Protein 5LS4 (pdb70)

InterPro domains:
  IPR000229 Nucleocapsid protein, arenaviridae [MF_04085] (2-570)
  IPR000229 Nucleocapsid protein, arenaviridae [PIRSF004029] (1-569)
  IPR035083 Nucleocapsid, N-terminal, Arenaviridae [PF00843] (4-338)
  IPR035084 Nucleocapsid, C-terminal, Arenaviridae [PF17290] (364-543)
  IPR038115 Nucleocapsid, C-terminal superfamily [G3DSA:3.30.420.410] (361-563)

Structure (mmCIF, N/CA/C/O backbone):
data_5LS4
#
_entry.id   5LS4
#
_cell.length_a   131.962
_cell.length_b   37.913
_cell.length_c   48.986
_cell.angle_alpha   90.00
_cell.angle_beta   104.07
_cell.angle_gamma   90.00
#
_symmetry.space_group_name_H-M   'C 1 2 1'
#
loop_
_entity.id
_entity.type
_entity.pdbx_description
1 polymer Nucleoprotein
2 non-polymer 'CALCIUM ION'
3 non-polymer 'ZINC ION'
4 non-polymer DI(HYDROXYETHYL)ETHER
5 water water
#
loop_
_atom_site.group_PDB
_atom_site.id
_atom_site.type_symbol
_atom_site.label_atom_id
_atom_site.label_alt_id
_atom_site.label_comp_id
_atom_site.label_asym_id
_atom_site.label_entity_id
_atom_site.label_seq_id
_atom_site.pdbx_PDB_ins_code
_atom_site.Cartn_x
_atom_site.Cartn_y
_atom_site.Cartn_z
_atom_site.occupancy
_atom_site.B_iso_or_equiv
_atom_site.auth_seq_id
_atom_site.auth_comp_id
_atom_site.auth_asym_id
_atom_site.auth_atom_id
_atom_site.pdbx_PDB_model_num
ATOM 1 N N . GLY A 1 1 ? -1.450 15.871 18.494 1.00 30.43 365 GLY A N 1
ATOM 2 C CA . GLY A 1 1 ? -2.284 16.339 17.398 1.00 20.74 365 GLY A CA 1
ATOM 3 C C . GLY A 1 1 ? -2.214 15.402 16.215 1.00 28.62 365 GLY A C 1
ATOM 4 O O . GLY A 1 1 ? -2.027 14.194 16.391 1.00 29.40 365 GLY A O 1
ATOM 7 N N . LEU A 1 2 ? -2.382 15.945 15.010 1.00 31.57 366 LEU A N 1
ATOM 8 C CA . LEU A 1 2 ? -2.324 15.139 13.791 1.00 24.63 366 LEU A CA 1
ATOM 9 C C . LEU A 1 2 ? -0.887 15.035 13.292 1.00 28.47 366 LEU A C 1
ATOM 10 O O . LEU A 1 2 ? -0.144 16.025 13.350 1.00 25.71 366 LEU A O 1
ATOM 26 N N . THR A 1 3 ? -0.498 13.844 12.818 1.00 18.70 367 THR A N 1
ATOM 27 C CA . THR A 1 3 ? 0.781 13.677 12.116 1.00 29.38 367 THR A CA 1
ATOM 28 C C . THR A 1 3 ? 0.763 14.288 10.706 1.00 37.35 367 THR A C 1
ATOM 29 O O . THR A 1 3 ? -0.177 15.000 10.340 1.00 33.62 367 THR A O 1
ATOM 40 N N . TYR A 1 4 ? 1.787 13.981 9.903 1.00 37.92 368 TYR A N 1
ATOM 41 C CA . TYR A 1 4 ? 1.926 14.607 8.589 1.00 29.12 368 TYR A CA 1
ATOM 42 C C . TYR A 1 4 ? 1.086 13.933 7.508 1.00 27.45 368 TYR A C 1
ATOM 43 O O . TYR A 1 4 ? 0.296 14.595 6.833 1.00 26.69 368 TYR A O 1
ATOM 61 N N . SER A 1 5 ? 1.270 12.630 7.326 1.00 24.44 369 SER A N 1
ATOM 62 C CA . SER A 1 5 ? 0.542 11.881 6.320 1.00 25.00 369 SER A CA 1
ATOM 63 C C . SER A 1 5 ? -0.956 12.027 6.579 1.00 29.00 369 SER A C 1
ATOM 64 O O . SER A 1 5 ? -1.742 12.204 5.639 1.00 25.33 369 SER A O 1
ATOM 72 N N . GLN A 1 6 ? -1.310 11.955 7.867 1.00 27.03 370 GLN A N 1
ATOM 73 C CA . GLN A 1 6 ? -2.674 12.166 8.375 1.00 33.41 370 GLN A CA 1
ATOM 74 C C . GLN A 1 6 ? -3.297 13.439 7.867 1.00 26.77 370 GLN A C 1
ATOM 75 O O . GLN A 1 6 ? -4.413 13.430 7.308 1.00 23.03 370 GLN A O 1
ATOM 89 N N . THR A 1 7 ? -2.600 14.541 8.133 1.00 24.65 371 THR A N 1
ATOM 90 C CA . THR A 1 7 ? -3.067 15.867 7.792 1.00 23.32 371 THR A CA 1
ATOM 91 C C . THR A 1 7 ? -3.262 15.982 6.295 1.00 25.70 371 THR A C 1
ATOM 92 O O . THR A 1 7 ? -4.210 16.601 5.839 1.00 22.68 371 THR A O 1
ATOM 103 N N . MET A 1 8 ? -2.356 15.396 5.522 1.00 20.97 372 MET A N 1
ATOM 104 C CA . MET A 1 8 ? -2.458 15.531 4.074 1.00 23.58 372 MET A CA 1
ATOM 105 C C . MET A 1 8 ? -3.660 14.724 3.578 1.00 20.95 372 MET A C 1
ATOM 106 O O . MET A 1 8 ? -4.394 15.175 2.709 1.00 18.32 372 MET A O 1
ATOM 120 N N . GLU A 1 9 ? -3.882 13.550 4.155 1.00 20.89 373 GLU A N 1
ATOM 121 C CA . GLU A 1 9 ? -5.048 12.754 3.830 1.00 18.91 373 GLU A CA 1
ATOM 122 C C . GLU A 1 9 ? -6.331 13.498 4.192 1.00 18.59 373 GLU A C 1
ATOM 123 O O . GLU A 1 9 ? -7.279 13.514 3.407 1.00 20.30 373 GLU A O 1
ATOM 135 N N . LEU A 1 10 ? -6.361 14.122 5.365 1.00 17.20 374 LEU A N 1
ATOM 136 C CA . LEU A 1 10 ? -7.539 14.873 5.785 1.00 16.90 374 LEU A CA 1
ATOM 137 C C . LEU A 1 10 ? -7.851 15.944 4.752 1.00 21.01 374 LEU A C 1
ATOM 138 O O . LEU A 1 10 ? -8.986 16.060 4.295 1.00 18.96 374 LEU A O 1
ATOM 154 N N . LYS A 1 11 ? -6.838 16.708 4.358 1.00 17.17 375 LYS A N 1
ATOM 155 C CA . LYS A 1 11 ? -7.034 17.761 3.372 1.00 20.94 375 LYS A CA 1
ATOM 156 C C . LYS A 1 11 ? -7.519 17.186 2.042 1.00 20.40 375 LYS A C 1
ATOM 157 O O . LYS A 1 11 ? -8.439 17.726 1.432 1.00 21.74 375 LYS A O 1
ATOM 176 N N . ASP A 1 12 ? -6.946 16.069 1.611 1.00 18.97 376 ASP A N 1
ATOM 177 C CA . ASP A 1 12 ? -7.359 15.447 0.348 1.00 20.20 376 ASP A CA 1
ATOM 178 C C . ASP A 1 12 ? -8.804 14.966 0.426 1.00 24.02 376 ASP A C 1
ATOM 179 O O . ASP A 1 12 ? -9.589 15.136 -0.517 1.00 23.48 376 ASP A O 1
ATOM 188 N N . SER A 1 13 ? -9.161 14.358 1.556 1.00 22.73 377 SER A N 1
ATOM 189 C CA . SER A 1 13 ? -10.489 13.783 1.720 1.00 23.18 377 SER A CA 1
ATOM 190 C C . SER A 1 13 ? -11.550 14.872 1.629 1.00 23.11 377 SER A C 1
ATOM 191 O O . SER A 1 13 ? -12.593 14.687 0.999 1.00 24.70 377 SER A O 1
ATOM 199 N N . MET A 1 14 ? -11.255 16.035 2.193 1.00 18.78 378 MET A N 1
ATOM 200 C CA . MET A 1 14 ? -12.175 17.159 2.183 1.00 25.89 378 MET A CA 1
ATOM 201 C C . MET A 1 14 ? -12.366 17.806 0.808 1.00 25.20 378 MET A C 1
ATOM 202 O O . MET A 1 14 ? -13.428 18.385 0.530 1.00 23.06 378 MET A O 1
ATOM 216 N N . LEU A 1 15 ? -11.342 17.742 -0.036 1.00 22.59 379 LEU A N 1
ATOM 217 C CA . LEU A 1 15 ? -11.479 18.231 -1.417 1.00 26.54 379 LEU A CA 1
ATOM 218 C C . LEU A 1 15 ? -12.531 17.450 -2.188 1.00 26.79 379 LEU A C 1
ATOM 219 O O . LEU A 1 15 ? -12.956 17.860 -3.274 1.00 28.06 379 LEU A O 1
ATOM 235 N N . GLN A 1 16 ? -12.946 16.315 -1.644 1.00 20.43 380 GLN A N 1
ATOM 236 C CA . GLN A 1 16 ? -14.017 15.544 -2.231 1.00 22.97 380 GLN A CA 1
ATOM 237 C C . GLN A 1 16 ? -15.340 16.299 -2.115 1.00 23.68 380 GLN A C 1
ATOM 238 O O . GLN A 1 16 ? -16.275 16.021 -2.860 1.00 26.17 380 GLN A O 1
ATOM 252 N N . LEU A 1 17 ? -15.421 17.249 -1.185 1.00 20.91 381 LEU A N 1
ATOM 253 C CA . LEU A 1 17 ? -16.629 18.084 -1.081 1.00 18.60 381 LEU A CA 1
ATOM 254 C C . LEU A 1 17 ? -16.690 19.088 -2.224 1.00 16.18 381 LEU A C 1
ATOM 255 O O . LEU A 1 17 ? -15.674 19.626 -2.647 1.00 18.16 381 LEU A O 1
ATOM 271 N N . ASP A 1 18 ? -17.896 19.315 -2.729 1.00 14.08 382 ASP A N 1
ATOM 272 C CA . ASP A 1 18 ? -18.126 20.332 -3.748 1.00 16.11 382 ASP A CA 1
ATOM 273 C C . ASP A 1 18 ? -18.322 21.670 -3.040 1.00 15.60 382 ASP A C 1
ATOM 274 O O . ASP A 1 18 ? -19.261 21.822 -2.254 1.00 13.45 382 ASP A O 1
ATOM 283 N N . PRO A 1 19 ? -17.427 22.644 -3.284 1.00 16.29 383 PRO A N 1
ATOM 284 C CA . PRO A 1 19 ? -17.499 23.900 -2.528 1.00 16.25 383 PRO A CA 1
ATOM 285 C C . PRO A 1 19 ? -18.771 24.719 -2.785 1.00 15.06 383 PRO A C 1
ATOM 286 O O . PRO A 1 19 ? -19.087 25.601 -1.981 1.00 18.41 383 PRO A O 1
ATOM 297 N N . ASN A 1 20 ? -19.481 24.420 -3.863 1.00 15.47 384 ASN A N 1
ATOM 298 C CA . ASN A 1 20 ? -20.689 25.153 -4.206 1.00 17.83 384 ASN A CA 1
ATOM 299 C C . ASN A 1 20 ? -21.973 24.362 -3.985 1.00 20.02 384 ASN A C 1
ATOM 300 O O . ASN A 1 20 ? -23.052 24.825 -4.316 1.00 19.34 384 ASN A O 1
ATOM 311 N N . ALA A 1 21 ? -21.860 23.167 -3.419 1.00 14.53 385 ALA A N 1
ATOM 312 C CA . ALA A 1 21 ? -23.029 22.339 -3.163 1.00 14.89 385 ALA A CA 1
ATOM 313 C C . ALA A 1 21 ? -23.690 22.675 -1.826 1.00 10.85 385 ALA A C 1
ATOM 314 O O . ALA A 1 21 ? -23.028 23.155 -0.887 1.00 11.34 385 ALA A O 1
ATOM 321 N N . LYS A 1 22 ? -24.998 22.412 -1.743 1.00 9.62 386 LYS A N 1
ATOM 322 C CA . LYS A 1 22 ? -25.719 22.535 -0.487 1.00 9.00 386 LYS A CA 1
ATOM 323 C C . LYS A 1 22 ? -24.998 21.684 0.558 1.00 7.46 386 LYS A C 1
ATOM 324 O O . LYS A 1 22 ? -24.656 20.525 0.301 1.00 9.57 386 LYS A O 1
ATOM 343 N N . THR A 1 23 ? -24.788 22.269 1.732 1.00 8.32 387 THR A N 1
ATOM 344 C CA . THR A 1 23 ? -24.022 21.637 2.792 1.00 8.08 387 THR A CA 1
ATOM 345 C C . THR A 1 23 ? -24.639 21.972 4.146 1.00 9.28 387 THR A C 1
ATOM 346 O O . THR A 1 23 ? -24.650 23.119 4.563 1.00 10.63 387 THR A O 1
ATOM 357 N N . TRP A 1 24 ? -25.113 20.955 4.850 1.00 7.71 388 TRP A N 1
ATOM 358 C CA . TRP A 1 24 ? -25.577 21.086 6.232 1.00 8.03 388 TRP A CA 1
ATOM 359 C C . TRP A 1 24 ? -24.396 20.995 7.203 1.00 7.34 388 TRP A C 1
ATOM 360 O O . TRP A 1 24 ? -23.436 20.264 6.955 1.00 7.34 388 TRP A O 1
ATOM 381 N N . ILE A 1 25 ? -24.497 21.712 8.314 1.00 8.47 389 ILE A N 1
ATOM 382 C CA . ILE A 1 25 ? -23.598 21.521 9.445 1.00 7.48 389 ILE A CA 1
ATOM 383 C C . ILE A 1 25 ? -24.419 21.430 10.722 1.00 8.49 389 ILE A C 1
ATOM 384 O O . ILE A 1 25 ? -25.430 22.133 10.876 1.00 9.13 389 ILE A O 1
ATOM 400 N N . ASP A 1 26 ? -23.993 20.535 11.624 1.00 8.16 390 ASP A N 1
ATOM 401 C CA . ASP A 1 26 ? -24.628 20.387 12.936 1.00 8.24 390 ASP A CA 1
ATOM 402 C C . ASP A 1 26 ? -23.535 19.963 13.924 1.00 9.39 390 ASP A C 1
ATOM 403 O O . ASP A 1 26 ? -22.588 19.253 13.546 1.00 9.13 390 ASP A O 1
ATOM 412 N N . ILE A 1 27 ? -23.642 20.423 15.172 1.00 8.15 391 ILE A N 1
ATOM 413 C CA . ILE A 1 27 ? -22.726 20.015 16.239 1.00 9.57 391 ILE A CA 1
ATOM 414 C C . ILE A 1 27 ? -23.481 19.569 17.484 1.00 9.51 391 ILE A C 1
ATOM 415 O O . ILE A 1 27 ? -24.601 20.017 17.755 1.00 9.31 391 ILE A O 1
ATOM 431 N N . GLU A 1 28 ? -22.838 18.693 18.253 1.00 7.80 392 GLU A N 1
ATOM 432 C CA . GLU A 1 28 ? -23.269 18.429 19.615 1.00 8.30 392 GLU A CA 1
ATOM 433 C C . GLU A 1 28 ? -22.168 18.875 20.561 1.00 10.52 392 GLU A C 1
ATOM 434 O O . GLU A 1 28 ? -20.973 18.826 20.223 1.00 9.50 392 GLU A O 1
ATOM 446 N N . GLY A 1 29 ? -22.608 19.353 21.714 1.00 11.92 393 GLY A N 1
ATOM 447 C CA . GLY A 1 29 ? -21.740 20.033 22.671 1.00 10.07 393 GLY A CA 1
ATOM 448 C C . GLY A 1 29 ? -21.804 21.541 22.494 1.00 12.09 393 GLY A C 1
ATOM 449 O O . GLY A 1 29 ? -22.204 22.037 21.451 1.00 12.84 393 GLY A O 1
ATOM 453 N N . ARG A 1 30 ? -21.402 22.280 23.522 1.00 10.54 394 ARG A N 1
ATOM 454 C CA . ARG A 1 30 ? -21.306 23.730 23.416 1.00 11.30 394 ARG A CA 1
ATOM 455 C C . ARG A 1 30 ? -20.211 24.130 22.429 1.00 10.83 394 ARG A C 1
ATOM 456 O O . ARG A 1 30 ? -19.274 23.385 22.205 1.00 10.94 394 ARG A O 1
ATOM 477 N N . PRO A 1 31 ? -20.325 25.322 21.827 1.00 11.44 395 PRO A N 1
ATOM 478 C CA . PRO A 1 31 ? -19.364 25.678 20.777 1.00 10.42 395 PRO A CA 1
ATOM 479 C C . PRO A 1 31 ? -17.935 25.846 21.273 1.00 11.39 395 PRO A C 1
ATOM 480 O O . PRO A 1 31 ? -17.018 25.639 20.470 1.00 11.55 395 PRO A O 1
ATOM 491 N N . GLU A 1 32 ? -17.768 26.161 22.553 1.00 11.48 396 GLU A N 1
ATOM 492 C CA . GLU A 1 32 ? -16.443 26.228 23.157 1.00 11.75 396 GLU A CA 1
ATOM 493 C C . GLU A 1 32 ? -15.880 24.858 23.558 1.00 12.11 396 GLU A C 1
ATOM 494 O O . GLU A 1 32 ? -14.707 24.764 23.943 1.00 12.27 396 GLU A O 1
ATOM 506 N N . ASP A 1 33 ? -16.708 23.810 23.472 1.00 10.15 397 ASP A N 1
ATOM 507 C CA . ASP A 1 33 ? -16.309 22.461 23.911 1.00 10.63 397 ASP A CA 1
ATOM 508 C C . ASP A 1 33 ? -17.123 21.403 23.123 1.00 10.66 397 ASP A C 1
ATOM 509 O O . ASP A 1 33 ? -17.857 20.600 23.702 1.00 10.55 397 ASP A O 1
ATOM 518 N N . PRO A 1 34 ? -17.009 21.422 21.789 1.00 9.87 398 PRO A N 1
ATOM 519 C CA . PRO A 1 34 ? -17.853 20.489 21.032 1.00 9.13 398 PRO A CA 1
ATOM 520 C C . PRO A 1 34 ? -17.400 19.054 21.142 1.00 9.17 398 PRO A C 1
ATOM 521 O O . PRO A 1 34 ? -16.221 18.810 21.361 1.00 9.50 398 PRO A O 1
ATOM 532 N N . VAL A 1 35 ? -18.330 18.103 20.962 1.00 8.72 399 VAL A N 1
ATOM 533 C CA . VAL A 1 35 ? -17.962 16.693 21.043 1.00 8.90 399 VAL A CA 1
ATOM 534 C C . VAL A 1 35 ? -18.295 15.893 19.767 1.00 6.63 399 VAL A C 1
ATOM 535 O O . VAL A 1 35 ? -17.807 14.773 19.611 1.00 8.03 399 VAL A O 1
ATOM 548 N N . GLU A 1 36 ? -19.105 16.460 18.861 1.00 7.84 400 GLU A N 1
ATOM 549 C CA . GLU A 1 36 ?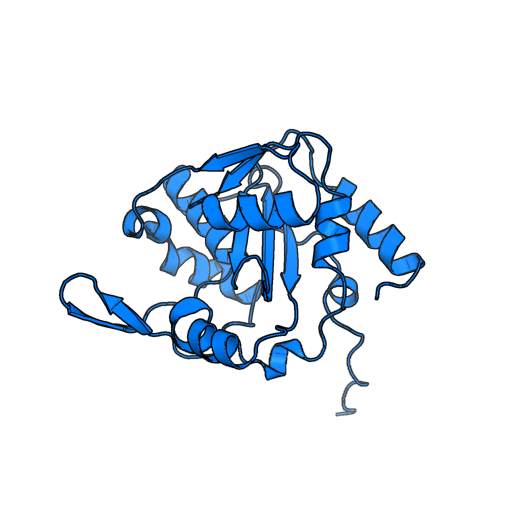 -19.482 15.760 17.633 1.00 8.57 400 GLU A CA 1
ATOM 550 C C . GLU A 1 36 ? -19.815 16.783 16.570 1.00 6.56 400 GLU A C 1
ATOM 551 O O . GLU A 1 36 ? -20.546 17.735 16.852 1.00 9.01 400 GLU A O 1
ATOM 563 N N . ILE A 1 37 ? -19.251 16.613 15.382 1.00 6.83 401 ILE A N 1
ATOM 564 C CA . ILE A 1 37 ? -19.471 17.550 14.263 1.00 9.46 401 ILE A CA 1
ATOM 565 C C . ILE A 1 37 ? -19.788 16.771 13.002 1.00 6.99 401 ILE A C 1
ATOM 566 O O . ILE A 1 37 ? -19.144 15.750 12.730 1.00 6.99 401 ILE A O 1
ATOM 582 N N . ALA A 1 38 ? -20.790 17.244 12.245 1.00 6.79 402 ALA A N 1
ATOM 583 C CA . ALA A 1 38 ? -21.118 16.684 10.938 1.00 8.32 402 ALA A CA 1
ATOM 584 C C . ALA A 1 38 ? -21.313 17.789 9.917 1.00 6.65 402 ALA A C 1
ATOM 585 O O . ALA A 1 38 ? -21.911 18.812 10.219 1.00 8.63 402 ALA A O 1
ATOM 592 N N . ILE A 1 39 ? -20.759 17.569 8.726 1.00 7.44 403 ILE A N 1
ATOM 593 C CA . ILE A 1 39 ? -20.844 18.484 7.588 1.00 8.36 403 ILE A CA 1
ATOM 594 C C . ILE A 1 39 ? -21.254 17.593 6.406 1.00 7.65 403 ILE A C 1
ATOM 595 O O . ILE A 1 39 ? -20.490 16.711 6.019 1.00 9.04 403 ILE A O 1
ATOM 611 N N . TYR A 1 40 ? -22.439 17.821 5.831 1.00 6.90 404 TYR A N 1
ATOM 612 C CA . TYR A 1 40 ? -23.118 16.827 4.969 1.00 7.78 404 TYR A CA 1
ATOM 613 C C . TYR A 1 40 ? -23.656 17.481 3.695 1.00 9.15 404 TYR A C 1
ATOM 614 O O . TYR A 1 40 ? -24.382 18.472 3.779 1.00 8.52 404 TYR A O 1
ATOM 632 N N . GLN A 1 41 ? -23.313 16.922 2.532 1.00 8.74 405 GLN A N 1
ATOM 633 C CA . GLN A 1 41 ? -23.789 17.432 1.232 1.00 8.20 405 GLN A CA 1
ATOM 634 C C . GLN A 1 41 ? -24.834 16.496 0.646 1.00 9.30 405 GLN A C 1
ATOM 635 O O . GLN A 1 41 ? -24.494 15.398 0.174 1.00 10.35 405 GLN A O 1
ATOM 649 N N . PRO A 1 42 ? -26.116 16.872 0.741 1.00 8.49 406 PRO A N 1
ATOM 650 C CA . PRO A 1 42 ? -27.135 15.867 0.393 1.00 9.40 406 PRO A CA 1
ATOM 651 C C . PRO A 1 42 ? -27.172 15.456 -1.076 1.00 12.41 406 PRO A C 1
ATOM 652 O O . PRO A 1 42 ? -27.518 14.304 -1.344 1.00 10.97 406 PRO A O 1
ATOM 663 N N . ASN A 1 43 ? -26.804 16.337 -1.991 1.00 12.02 407 ASN A N 1
ATOM 664 C CA . ASN A 1 43 ? -26.961 16.020 -3.416 1.00 14.23 407 ASN A CA 1
ATOM 665 C C . ASN A 1 43 ? -26.016 14.891 -3.846 1.00 13.36 407 ASN A C 1
ATOM 666 O O . ASN A 1 43 ? -26.423 14.008 -4.603 1.00 20.27 407 ASN A O 1
ATOM 677 N N . ASN A 1 44 ? -24.782 14.905 -3.334 1.00 12.32 408 ASN A N 1
ATOM 678 C CA . ASN A 1 44 ? -23.773 13.896 -3.655 1.00 17.70 408 ASN A CA 1
ATOM 679 C C . ASN A 1 44 ? -23.602 12.858 -2.529 1.00 14.44 408 ASN A C 1
ATOM 680 O O . ASN A 1 44 ? -22.945 11.840 -2.722 1.00 16.78 408 ASN A O 1
ATOM 691 N N . GLY A 1 45 ? -24.215 13.101 -1.371 1.00 11.92 409 GLY A N 1
ATOM 692 C CA . GLY A 1 45 ? -24.171 12.174 -0.244 1.00 13.37 409 GLY A CA 1
ATOM 693 C C . GLY A 1 45 ? -22.976 12.288 0.689 1.00 11.45 409 GLY A C 1
ATOM 694 O O . GLY A 1 45 ? -22.998 11.714 1.774 1.00 12.79 409 GLY A O 1
ATOM 698 N N . GLN A 1 46 ? -21.961 13.036 0.293 1.00 10.72 410 GLN A N 1
ATOM 699 C CA . GLN A 1 46 ? -20.706 13.032 1.047 1.00 9.59 410 GLN A CA 1
ATOM 700 C C . GLN A 1 46 ? -20.834 13.723 2.387 1.00 9.89 410 GLN A C 1
ATOM 701 O O . GLN A 1 46 ? -21.436 14.791 2.490 1.00 10.28 410 GLN A O 1
ATOM 715 N N . TYR A 1 47 ? -20.232 13.133 3.414 1.00 8.39 411 TYR A N 1
ATOM 716 C CA . TYR A 1 47 ? -20.179 13.809 4.715 1.00 7.67 411 TYR A CA 1
ATOM 717 C C . TYR A 1 47 ? -18.865 13.624 5.450 1.00 8.93 411 TYR A C 1
ATOM 718 O O . TYR A 1 47 ? -18.204 12.587 5.352 1.00 9.68 411 TYR A O 1
ATOM 736 N N . ILE A 1 48 ? -18.487 14.669 6.184 1.00 7.23 412 ILE A N 1
ATOM 737 C CA . ILE A 1 48 ? -17.381 14.709 7.143 1.00 7.91 412 ILE A CA 1
ATOM 738 C C . ILE A 1 48 ? -17.994 14.617 8.525 1.00 8.25 412 ILE A C 1
ATOM 739 O O . ILE A 1 48 ? -18.868 15.416 8.849 1.00 10.40 412 ILE A O 1
ATOM 755 N N . HIS A 1 49 ? -17.584 13.620 9.317 1.00 7.76 413 HIS A N 1
ATOM 756 C CA . HIS A 1 49 ? -18.191 13.389 10.628 1.00 7.51 413 HIS A CA 1
ATOM 757 C C . HIS A 1 49 ? -17.128 12.866 11.562 1.00 7.84 413 HIS A C 1
ATOM 758 O O . HIS A 1 49 ? -16.390 11.931 11.217 1.00 8.81 413 HIS A O 1
ATOM 773 N N . PHE A 1 50 ? -17.045 13.454 12.749 1.00 7.09 414 PHE A N 1
ATOM 774 C CA . PHE A 1 50 ? -16.014 13.063 13.729 1.00 7.39 414 PHE A CA 1
ATOM 775 C C . PHE A 1 50 ? -16.400 13.546 15.112 1.00 7.07 414 PHE A C 1
ATOM 776 O O . PHE A 1 50 ? -17.410 14.239 15.272 1.00 8.33 414 PHE A O 1
ATOM 793 N N . TYR A 1 51 ? -15.571 13.172 16.090 1.00 7.22 415 TYR A N 1
ATOM 794 C CA . TYR A 1 51 ? -15.840 13.402 17.506 1.00 8.35 415 TYR A CA 1
ATOM 795 C C . TYR A 1 51 ? -14.672 14.113 18.178 1.00 8.25 415 TYR A C 1
ATOM 796 O O . TYR A 1 51 ? -13.575 14.193 17.615 1.00 8.96 415 TYR A O 1
ATOM 814 N N . ARG A 1 52 ? -14.919 14.608 19.387 1.00 7.74 416 ARG A N 1
ATOM 815 C CA . ARG A 1 52 ? -13.905 15.279 20.190 1.00 8.27 416 ARG A CA 1
ATOM 816 C C . ARG A 1 52 ? -14.171 15.003 21.665 1.00 9.12 416 ARG A C 1
ATOM 817 O O . ARG A 1 52 ? -15.322 14.992 22.100 1.00 9.39 416 ARG A O 1
ATOM 838 N N . GLU A 1 53 ? -13.099 14.784 22.437 1.00 8.40 417 GLU A N 1
ATOM 839 C CA . GLU A 1 53 ? -13.226 14.624 23.892 1.00 11.26 417 GLU A CA 1
ATOM 840 C C . GLU A 1 53 ? -13.476 15.993 24.555 1.00 9.42 417 GLU A C 1
ATOM 841 O O . GLU A 1 53 ? -12.807 16.974 24.232 1.00 10.92 417 GLU A O 1
ATOM 853 N N . PRO A 1 54 ? -14.449 16.059 25.480 1.00 9.12 418 PRO A N 1
ATOM 854 C CA . PRO A 1 54 ? -14.696 17.332 26.168 1.00 10.54 418 PRO A CA 1
ATOM 855 C C . PRO A 1 54 ? -13.594 17.710 27.157 1.00 11.47 418 PRO A C 1
ATOM 856 O O . PRO A 1 54 ? -12.891 16.862 27.720 1.00 12.39 418 PRO A O 1
ATOM 867 N N . THR A 1 55 ? -13.474 19.005 27.378 1.00 12.62 419 THR A N 1
ATOM 868 C CA . THR A 1 55 ? -12.608 19.534 28.438 1.00 15.26 419 THR A CA 1
ATOM 869 C C . THR A 1 55 ? -13.411 19.731 29.732 1.00 17.81 419 THR A C 1
ATOM 870 O O . THR A 1 55 ? -12.844 19.657 30.821 1.00 21.99 419 THR A O 1
ATOM 881 N N . ASP A 1 56 ? -14.714 19.965 29.626 1.00 15.17 420 ASP A N 1
ATOM 882 C CA . ASP A 1 56 ? -15.590 20.195 30.792 1.00 19.40 420 ASP A CA 1
ATOM 883 C C . ASP A 1 56 ? -16.462 18.949 31.012 1.00 18.68 420 ASP A C 1
ATOM 884 O O . ASP A 1 56 ? -17.520 18.785 30.414 1.00 17.92 420 ASP A O 1
ATOM 893 N N . ILE A 1 57 ? -15.973 18.065 31.872 1.00 22.49 421 ILE A N 1
ATOM 894 C CA . ILE A 1 57 ? -16.661 16.816 32.211 1.00 21.16 421 ILE A CA 1
ATOM 895 C C . ILE A 1 57 ? -18.037 17.004 32.831 1.00 24.13 421 ILE A C 1
ATOM 896 O O . ILE A 1 57 ? -18.894 16.150 32.670 1.00 21.79 421 ILE A O 1
ATOM 912 N N . LYS A 1 58 ? -18.243 18.110 33.546 1.00 25.02 422 LYS A N 1
ATOM 913 C CA . LYS A 1 58 ? -19.479 18.324 34.283 1.00 23.82 422 LYS A CA 1
ATOM 914 C C . LYS A 1 58 ? -20.582 18.737 33.337 1.00 21.78 422 LYS A C 1
ATOM 915 O O . LYS A 1 58 ? -21.692 18.184 33.377 1.00 23.96 422 LYS A O 1
ATOM 934 N N . GLN A 1 59 ? -20.282 19.706 32.485 1.00 18.07 423 GLN A N 1
ATOM 935 C CA . GLN A 1 59 ? -21.250 20.094 31.485 1.00 20.76 423 GLN A CA 1
ATOM 936 C C . GLN A 1 59 ? -21.473 18.886 30.569 1.00 22.56 423 GLN A C 1
ATOM 937 O O . GLN A 1 59 ? -22.596 18.660 30.096 1.00 20.38 423 GLN A O 1
ATOM 951 N N . PHE A 1 60 ? -20.418 18.091 30.336 1.00 21.38 424 PHE A N 1
ATOM 952 C CA . PHE A 1 60 ? -20.577 16.936 29.454 1.00 15.40 424 PHE A CA 1
ATOM 953 C C . PHE A 1 60 ? -21.594 15.951 30.013 1.00 14.78 424 PHE A C 1
ATOM 954 O O . PHE A 1 60 ? -22.407 15.421 29.286 1.00 15.46 424 PHE A O 1
ATOM 971 N N . LYS A 1 61 ? -21.543 15.679 31.310 1.00 20.05 425 LYS A N 1
ATOM 972 C CA . LYS A 1 61 ? -22.542 14.772 31.890 1.00 20.08 425 LYS A CA 1
ATOM 973 C C . LYS A 1 61 ? -23.982 15.239 31.682 1.00 23.48 425 LYS A C 1
ATOM 97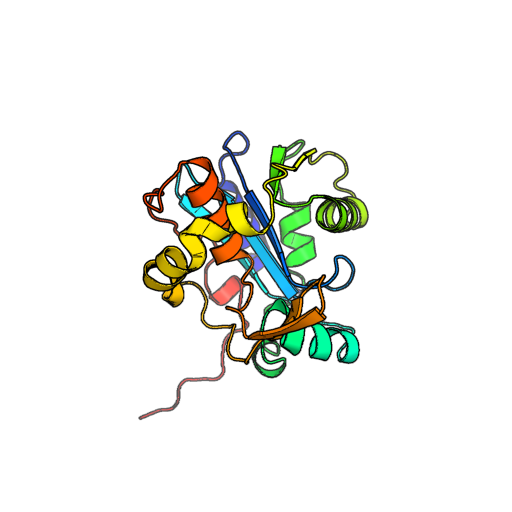4 O O . LYS A 1 61 ? -24.871 14.416 31.456 1.00 23.03 425 LYS A O 1
ATOM 993 N N . GLN A 1 62 ? -24.228 16.547 31.734 1.00 23.37 426 GLN A N 1
ATOM 994 C CA . GLN A 1 62 ? -25.581 17.060 31.529 1.00 19.60 426 GLN A CA 1
ATOM 995 C C . GLN A 1 62 ? -26.021 16.952 30.068 1.00 25.14 426 GLN A C 1
ATOM 996 O O . GLN A 1 62 ? -27.154 16.556 29.787 1.00 21.64 426 GLN A O 1
ATOM 1010 N N . ASP A 1 63 ? -25.137 17.307 29.138 1.00 19.01 427 ASP A N 1
ATOM 1011 C CA . ASP A 1 63 ? -25.437 17.120 27.722 1.00 19.91 427 ASP A CA 1
ATOM 1012 C C . ASP A 1 63 ? -25.667 15.651 27.369 1.00 23.01 427 ASP A C 1
ATOM 1013 O O . ASP A 1 63 ? -26.480 15.335 26.496 1.00 18.66 427 ASP A O 1
ATOM 1022 N N . SER A 1 64 ? -24.930 14.752 28.010 1.00 15.97 428 SER A N 1
ATOM 1023 C CA . SER A 1 64 ? -25.115 13.344 27.743 1.00 18.56 428 SER A CA 1
ATOM 1024 C C . SER A 1 64 ? -26.53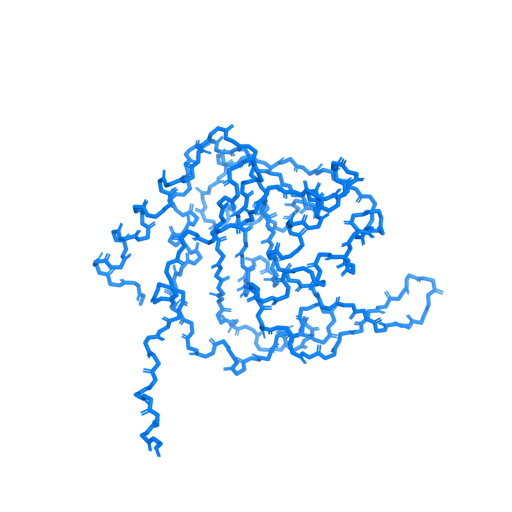6 12.974 28.144 1.00 23.18 428 SER A C 1
ATOM 1025 O O . SER A 1 64 ? -27.283 12.356 27.363 1.00 20.38 428 SER A O 1
ATOM 1033 N N . LYS A 1 65 ? -26.932 13.420 29.332 1.00 17.13 429 LYS A N 1
ATOM 1034 C CA . LYS A 1 65 ? -28.222 13.057 29.894 1.00 18.82 429 LYS A CA 1
ATOM 1035 C C . LYS A 1 65 ? -29.400 13.768 29.217 1.00 18.83 429 LYS A C 1
ATOM 1036 O O . LYS A 1 65 ? -30.509 13.230 29.218 1.00 16.99 429 LYS A O 1
ATOM 1055 N N . HIS A 1 66 ? -29.173 14.954 28.651 1.00 16.33 430 HIS A N 1
ATOM 1056 C CA . HIS A 1 66 ? -30.272 15.780 28.145 1.00 18.68 430 HIS A CA 1
ATOM 1057 C C . HIS A 1 66 ? -30.147 16.205 26.681 1.00 19.31 430 HIS A C 1
ATOM 1058 O O . HIS A 1 66 ? -30.963 16.980 26.184 1.00 19.08 430 HIS A O 1
ATOM 1072 N N . SER A 1 67 ? -29.141 15.688 25.989 1.00 14.20 431 SER A N 1
ATOM 1073 C CA . SER A 1 67 ? -29.014 15.941 24.557 1.00 15.06 431 SER A CA 1
ATOM 1074 C C . SER A 1 67 ? -28.531 14.733 23.735 1.00 12.85 431 SER A C 1
ATOM 1075 O O . SER A 1 67 ? -29.320 14.155 22.976 1.00 11.57 431 SER A O 1
ATOM 1083 N N . HIS A 1 68 ? -27.257 14.355 23.872 1.00 12.58 432 HIS A N 1
ATOM 1084 C CA . HIS A 1 68 ? -26.648 13.412 22.920 1.00 12.38 432 HIS A CA 1
ATOM 1085 C C . HIS A 1 68 ? -26.449 11.959 23.398 1.00 11.68 432 HIS A C 1
ATOM 1086 O O . HIS A 1 68 ? -26.230 11.082 22.581 1.00 10.75 432 HIS A O 1
ATOM 1100 N N . GLY A 1 69 ? -26.537 11.698 24.700 1.00 12.02 433 GLY A N 1
ATOM 1101 C CA . GLY A 1 69 ? -26.418 10.328 25.186 1.00 12.78 433 GLY A CA 1
ATOM 1102 C C . GLY A 1 69 ? -25.068 9.657 24.957 1.00 13.81 433 GLY A C 1
ATOM 1103 O O . GLY A 1 69 ? -24.960 8.435 25.038 1.00 12.69 433 GLY A O 1
ATOM 1107 N N . ILE A 1 70 ? -24.022 10.430 24.680 1.00 13.10 434 ILE A N 1
ATOM 1108 C CA . ILE A 1 70 ? -22.694 9.830 24.506 1.00 11.47 434 ILE A CA 1
ATOM 1109 C C . ILE A 1 70 ? -22.033 9.539 25.857 1.00 12.79 434 ILE A C 1
ATOM 1110 O O . ILE A 1 70 ? -22.062 10.364 26.775 1.00 13.17 434 ILE A O 1
ATOM 1126 N N . ASP A 1 71 ? -21.464 8.346 25.971 1.00 10.82 435 ASP A N 1
ATOM 1127 C C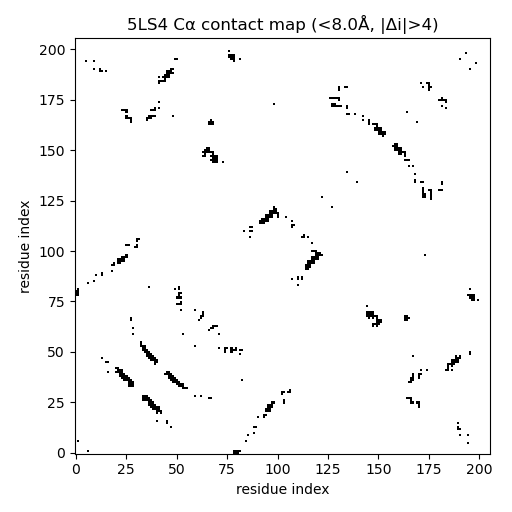A . ASP A 1 71 ? -20.668 7.934 27.136 1.00 14.04 435 ASP A CA 1
ATOM 1128 C C . ASP A 1 71 ? -19.252 8.493 26.991 1.00 12.79 435 ASP A C 1
ATOM 1129 O O . ASP A 1 71 ? -18.565 8.246 25.980 1.00 12.57 435 ASP A O 1
ATOM 1138 N N . ILE A 1 72 ? -18.802 9.226 28.008 1.00 12.39 436 ILE A N 1
ATOM 1139 C CA . ILE A 1 72 ? -17.479 9.845 27.954 1.00 13.74 436 ILE A CA 1
ATOM 1140 C C . ILE A 1 72 ? -16.372 8.843 27.645 1.00 12.25 436 ILE A C 1
ATOM 1141 O O . ILE A 1 72 ? -15.385 9.176 26.977 1.00 13.71 436 ILE A O 1
ATOM 1157 N N . GLN A 1 73 ? -16.547 7.602 28.092 1.00 14.73 437 GLN A N 1
ATOM 1158 C CA . GLN A 1 73 ? -15.524 6.584 27.890 1.00 15.06 437 GLN A CA 1
ATOM 1159 C C . GLN A 1 73 ? -15.307 6.295 26.400 1.00 15.23 437 GLN A C 1
ATOM 1160 O O . GLN A 1 73 ? -14.203 5.905 25.986 1.00 16.71 437 GLN A O 1
ATOM 1174 N N . ASP A 1 74 ? -16.348 6.495 25.588 1.00 13.33 438 ASP A N 1
ATOM 1175 C CA . ASP A 1 74 ? -16.270 6.175 24.176 1.00 13.49 438 ASP A CA 1
ATOM 1176 C C . ASP A 1 74 ? -15.548 7.272 23.400 1.00 12.17 438 ASP A C 1
ATOM 1177 O O . ASP A 1 74 ? -15.260 7.130 22.217 1.00 12.68 438 ASP A O 1
ATOM 1186 N N . LEU A 1 75 ? -15.233 8.365 24.083 1.00 11.58 439 LEU A N 1
ATOM 1187 C CA . LEU A 1 75 ? -14.470 9.448 23.461 1.00 11.78 439 LEU A CA 1
ATOM 1188 C C . LEU A 1 75 ? -12.983 9.417 23.804 1.00 14.11 439 LEU A C 1
ATOM 1189 O O . LEU A 1 75 ? -12.242 10.276 23.310 1.00 16.38 439 LEU A O 1
ATOM 1205 N N . PHE A 1 76 ? -12.524 8.447 24.602 1.00 13.37 440 PHE A N 1
ATOM 1206 C CA . PHE A 1 76 ? -11.133 8.446 25.057 1.00 15.25 440 PHE A CA 1
ATOM 1207 C C . PHE A 1 76 ? -10.141 8.119 23.928 1.00 15.22 440 PHE A C 1
ATOM 1208 O O . PHE A 1 76 ? -8.957 8.430 24.033 1.00 20.95 440 PHE A O 1
ATOM 1225 N N . SER A 1 77 ? -10.614 7.535 22.838 1.00 13.30 441 SER A N 1
ATOM 1226 C CA . SER A 1 77 ? -9.702 7.131 21.763 1.00 14.05 441 SER A CA 1
ATOM 1227 C C . SER A 1 77 ? -9.908 7.854 20.440 1.00 15.47 441 SER A C 1
ATOM 1228 O O . SER A 1 77 ? -9.553 7.337 19.381 1.00 15.97 441 SER A O 1
ATOM 1236 N N . VAL A 1 78 ? -10.485 9.050 20.484 1.00 13.77 442 VAL A N 1
ATOM 1237 C CA . VAL A 1 78 ? -10.632 9.832 19.270 1.00 12.12 442 VAL A CA 1
ATOM 1238 C C . VAL A 1 78 ? -9.330 10.537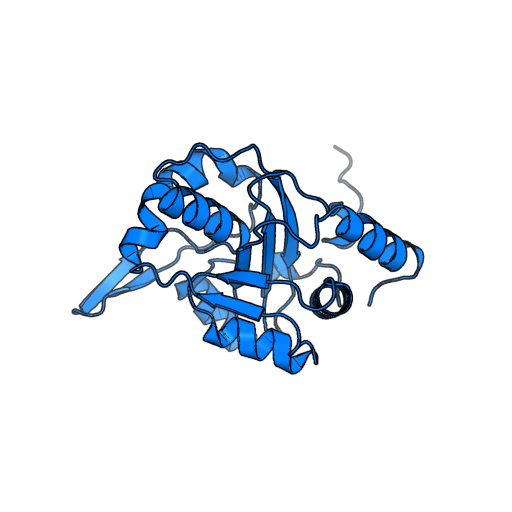 18.928 1.00 13.17 442 VAL A C 1
ATOM 1239 O O . VAL A 1 78 ? -8.500 10.819 19.803 1.00 14.31 442 VAL A O 1
ATOM 1252 N N . GLN A 1 79 ? -9.131 10.811 17.648 1.00 9.26 443 GLN A N 1
ATOM 1253 C CA . GLN A 1 79 ? -7.965 11.569 17.213 1.00 12.16 443 GLN A CA 1
ATOM 1254 C C . GLN A 1 79 ? -8.082 13.029 17.653 1.00 12.17 443 GLN A C 1
ATOM 1255 O O . GLN A 1 79 ? -9.097 13.681 17.358 1.00 13.13 443 GLN A O 1
ATOM 1269 N N . PRO A 1 80 ? -7.060 13.551 18.347 1.00 10.48 444 PRO A N 1
ATOM 1270 C CA . PRO A 1 80 ? -7.123 14.952 18.775 1.00 11.97 444 PRO A CA 1
ATOM 1271 C C . PRO A 1 80 ? -6.920 15.951 17.633 1.00 14.51 444 PRO A C 1
ATOM 1272 O O . PRO A 1 80 ? -6.249 15.656 16.649 1.00 14.13 444 PRO A O 1
ATOM 1283 N N . GLY A 1 81 ? -7.490 17.139 17.786 1.00 12.24 445 GLY A N 1
ATOM 1284 C CA . GLY A 1 81 ? -7.175 18.255 16.909 1.00 12.78 445 GLY A CA 1
ATOM 1285 C C . GLY A 1 81 ? -7.988 18.315 15.619 1.00 10.37 445 GLY A C 1
ATOM 1286 O O . GLY A 1 81 ? -7.782 19.230 14.804 1.00 11.85 445 GLY A O 1
ATOM 1290 N N . LEU A 1 82 ? -8.907 17.372 15.414 1.00 10.37 446 LEU A N 1
ATOM 1291 C CA . LEU A 1 82 ? -9.647 17.326 14.158 1.00 11.06 446 LEU A CA 1
ATOM 1292 C C . LEU A 1 82 ? -10.538 18.543 13.938 1.00 9.71 446 LEU A C 1
ATOM 1293 O O . LEU A 1 82 ? -10.733 18.992 12.802 1.00 10.67 446 LEU A O 1
ATOM 1309 N N . THR A 1 83 ? -11.126 19.057 15.012 1.00 9.16 447 THR A N 1
ATOM 1310 C CA . THR A 1 83 ? -12.065 20.167 14.900 1.00 8.07 447 THR A CA 1
ATOM 1311 C C . THR A 1 83 ? -11.373 21.377 14.274 1.00 11.90 447 THR A C 1
ATOM 1312 O O . THR A 1 83 ? -11.867 21.949 13.303 1.00 9.92 447 THR A O 1
ATOM 1323 N N . SER A 1 84 ? -10.229 21.776 14.812 1.00 9.39 448 SER A N 1
ATOM 1324 C CA . SER A 1 84 ? -9.546 22.929 14.251 1.00 8.69 448 SER A CA 1
ATOM 1325 C C . SER A 1 84 ? -9.015 22.639 12.858 1.00 9.54 448 SER A C 1
ATOM 1326 O O . SER A 1 84 ? -9.030 23.517 11.984 1.00 10.80 448 SER A O 1
ATOM 1334 N N . ALA A 1 85 ? -8.560 21.407 12.635 1.00 9.74 449 ALA A N 1
ATOM 1335 C CA . ALA A 1 85 ? -8.009 21.055 11.329 1.00 9.03 449 ALA A CA 1
ATOM 1336 C C . ALA A 1 85 ? -9.069 21.094 10.237 1.00 11.82 449 ALA A C 1
ATOM 1337 O O . ALA A 1 85 ? -8.837 21.643 9.160 1.00 12.44 449 ALA A O 1
ATOM 1344 N N . VAL A 1 86 ? -10.233 20.514 10.516 1.00 9.69 450 VAL A N 1
ATOM 1345 C CA . VAL A 1 86 ? -11.326 20.513 9.544 1.00 8.67 450 VAL A CA 1
ATOM 1346 C C . VAL A 1 86 ? -11.827 21.935 9.260 1.00 9.69 450 VAL A C 1
ATOM 1347 O O . VAL A 1 86 ? -11.992 22.328 8.093 1.00 10.65 450 VAL A O 1
ATOM 1360 N N . ILE A 1 87 ? -12.055 22.704 10.318 1.00 10.77 451 ILE A N 1
ATOM 1361 C CA . ILE A 1 87 ? -12.567 24.065 10.143 1.00 9.17 451 ILE A CA 1
ATOM 1362 C C . ILE A 1 87 ? -11.568 24.929 9.334 1.00 12.38 451 ILE A C 1
ATOM 1363 O O . ILE A 1 87 ? -11.980 25.715 8.485 1.00 11.25 451 ILE A O 1
ATOM 1379 N N . GLU A 1 88 ? -10.267 24.750 9.567 1.00 11.65 452 GLU A N 1
ATOM 1380 C CA . GLU A 1 88 ? -9.236 25.501 8.834 1.00 11.70 452 GLU A CA 1
ATOM 1381 C C . GLU A 1 88 ? -9.290 25.202 7.333 1.00 13.57 452 GLU A C 1
ATOM 1382 O O . GLU A 1 88 ? -9.092 26.095 6.507 1.00 13.80 452 GLU A O 1
ATOM 1394 N N . SER A 1 89 ? -9.558 23.945 6.982 1.00 12.52 453 SER A N 1
ATOM 1395 C CA . SER A 1 89 ? -9.573 23.522 5.580 1.00 11.51 453 SER A CA 1
ATOM 1396 C C . SER A 1 89 ? -10.887 23.687 4.819 1.00 14.05 453 SER A C 1
ATOM 1397 O O . SER A 1 89 ? -10.909 23.448 3.623 1.00 16.15 453 SER A O 1
ATOM 1405 N N . LEU A 1 90 ? -11.950 24.146 5.472 1.00 13.10 454 LEU A N 1
ATOM 1406 C CA . LEU A 1 90 ? -13.191 24.402 4.750 1.00 14.26 454 LEU A CA 1
ATOM 1407 C C . LEU A 1 90 ? -12.947 25.457 3.661 1.00 15.41 454 LEU A C 1
ATOM 1408 O O . LEU A 1 90 ? -12.241 26.436 3.882 1.00 13.44 454 LEU A O 1
ATOM 1424 N N . PRO A 1 91 ? -13.535 25.255 2.473 1.00 16.05 455 PRO A N 1
ATOM 1425 C CA . PRO A 1 91 ? -13.366 26.223 1.384 1.00 17.43 455 PRO A CA 1
ATOM 1426 C C . PRO A 1 91 ? -13.741 27.650 1.776 1.00 15.18 455 PRO A C 1
ATOM 1427 O O . PRO A 1 91 ? -14.622 27.885 2.604 1.00 14.60 455 PRO A O 1
ATOM 1438 N N . LYS A 1 92 ? -13.066 28.607 1.157 1.00 14.57 456 LYS A N 1
ATOM 1439 C CA . LYS A 1 92 ? -13.316 30.011 1.417 1.00 16.05 456 LYS A CA 1
ATOM 1440 C C . LYS A 1 92 ? -14.744 30.399 1.026 1.00 14.59 456 LYS A C 1
ATOM 1441 O O . LYS A 1 92 ? -15.253 29.981 -0.023 1.00 18.33 456 LYS A O 1
ATOM 1460 N N . ASN A 1 93 ? -15.386 31.178 1.895 1.00 14.04 457 ASN A N 1
ATOM 1461 C CA . ASN A 1 93 ? -16.729 31.724 1.636 1.00 13.39 457 ASN A CA 1
ATOM 1462 C C . ASN A 1 93 ? -17.820 30.675 1.453 1.00 12.82 457 ASN A C 1
ATOM 1463 O O . ASN A 1 93 ? -18.861 30.932 0.846 1.00 13.33 457 ASN A O 1
ATOM 1474 N N . MET A 1 94 ? -17.617 29.489 2.006 1.00 13.15 458 MET A N 1
ATOM 1475 C CA . MET A 1 94 ? -18.626 28.437 1.869 1.00 12.72 458 MET A CA 1
ATOM 1476 C C . MET A 1 94 ? -19.933 28.831 2.552 1.00 9.74 458 MET A C 1
ATOM 1477 O O . MET A 1 94 ? -19.922 29.484 3.599 1.00 10.17 458 MET A O 1
ATOM 1491 N N . VAL A 1 95 ? -21.049 28.419 1.953 1.00 11.50 459 VAL A N 1
ATOM 1492 C CA . VAL A 1 95 ? -22.372 28.696 2.500 1.00 10.82 459 VAL A CA 1
ATOM 1493 C C . VAL A 1 95 ? -22.958 27.410 3.107 1.00 12.23 459 VAL A C 1
ATOM 1494 O O . VAL A 1 95 ? -23.266 26.451 2.381 1.00 12.34 459 VAL A O 1
ATOM 1507 N N . LEU A 1 96 ? -23.133 27.400 4.424 1.00 9.87 460 LEU A N 1
ATOM 1508 C CA . LEU A 1 96 ? -23.640 26.221 5.130 1.00 9.43 460 LEU A CA 1
ATOM 1509 C C . LEU A 1 96 ? -25.039 26.424 5.675 1.00 9.53 460 LEU A C 1
ATOM 1510 O O . LEU A 1 96 ? -25.363 27.493 6.194 1.00 11.38 460 LEU A O 1
ATOM 1526 N N . SER A 1 97 ? -25.865 25.386 5.560 1.00 8.55 461 SER A N 1
ATOM 1527 C CA . SER A 1 97 ? -27.211 25.374 6.107 1.00 9.48 461 SER A CA 1
ATOM 1528 C C . SER A 1 97 ? -27.235 24.734 7.488 1.00 8.38 461 SER A C 1
ATOM 1529 O O . SER A 1 97 ? -26.489 23.783 7.748 1.00 8.76 461 SER A O 1
ATOM 1537 N N . CYS A 1 98 ? -28.079 25.238 8.376 1.00 8.92 462 CYS A N 1
ATOM 1538 C CA . CYS A 1 98 ? -28.183 24.688 9.718 1.00 7.98 462 CYS A CA 1
ATOM 1539 C C . CYS A 1 98 ? -29.556 24.938 10.307 1.00 10.56 462 CYS A C 1
ATOM 1540 O O . CYS A 1 98 ? -30.322 25.777 9.804 1.00 11.26 462 CYS A O 1
ATOM 1548 N N . GLN A 1 99 ? -29.867 24.186 11.343 1.00 10.80 463 GLN A N 1
ATOM 1549 C CA . GLN A 1 99 ? -31.061 24.368 12.135 1.00 11.91 463 GLN A CA 1
ATOM 1550 C C . GLN A 1 99 ? -30.655 25.008 13.450 1.00 14.80 463 GLN A C 1
ATOM 1551 O O . GLN A 1 99 ? -30.269 24.320 14.406 1.00 16.94 463 GLN A O 1
ATOM 1565 N N . GLY A 1 100 ? -30.684 26.339 13.474 1.00 13.73 464 GLY A N 1
ATOM 1566 C CA . GLY A 1 100 ? -30.167 27.128 14.577 1.00 14.98 464 GLY A CA 1
ATOM 1567 C C . GLY A 1 100 ? -28.693 27.459 14.403 1.00 16.22 464 GLY A C 1
ATOM 1568 O O . GLY A 1 100 ? -27.850 26.580 14.524 1.00 18.17 464 GLY A O 1
ATOM 1572 N N . ALA A 1 101 ? -28.379 28.726 14.171 1.00 14.73 465 ALA A N 1
ATOM 1573 C CA . ALA A 1 101 ? -27.046 29.139 13.756 1.00 12.04 465 ALA A CA 1
ATOM 1574 C C . ALA A 1 101 ? -26.177 29.736 14.852 1.00 13.36 465 ALA A C 1
ATOM 1575 O O . ALA A 1 101 ? -24.987 29.893 14.651 1.00 12.69 465 ALA A O 1
ATOM 1582 N N . ASP A 1 102 ? -26.760 30.070 15.994 1.00 12.01 466 ASP A N 1
ATOM 1583 C CA . ASP A 1 102 ? -26.036 30.886 16.970 1.00 14.63 466 ASP A CA 1
ATOM 1584 C C . ASP A 1 102 ? -24.761 30.233 17.522 1.00 13.38 466 ASP A C 1
ATOM 1585 O O . ASP A 1 102 ? -23.743 30.885 17.640 1.00 13.92 466 ASP A O 1
ATOM 1594 N N . ASP A 1 103 ? -24.820 28.953 17.851 1.00 13.11 467 ASP A N 1
ATOM 1595 C CA . ASP A 1 103 ? -23.650 28.278 18.415 1.00 11.20 467 ASP A CA 1
ATOM 1596 C C . ASP A 1 103 ? -22.617 27.982 17.324 1.00 11.53 467 ASP A C 1
ATOM 1597 O O . ASP A 1 103 ? -21.421 28.095 17.558 1.00 12.84 467 ASP A O 1
ATOM 1606 N N . ILE A 1 104 ? -23.069 27.585 16.138 1.00 10.35 468 ILE A N 1
ATOM 1607 C CA . ILE A 1 104 ? -22.148 27.299 15.036 1.00 10.49 468 ILE A CA 1
ATOM 1608 C C . ILE A 1 104 ? -21.410 28.558 14.644 1.00 10.39 468 ILE A C 1
ATOM 1609 O O . ILE A 1 104 ? -20.241 28.507 14.323 1.00 10.86 468 ILE A O 1
ATOM 1625 N N . ARG A 1 105 ? -22.125 29.689 14.599 1.00 9.86 469 ARG A N 1
ATOM 1626 C CA . ARG A 1 105 ? -21.496 30.977 14.317 1.00 10.22 469 ARG A CA 1
ATOM 1627 C C . ARG A 1 105 ? -20.358 31.269 15.281 1.00 9.80 469 ARG A C 1
ATOM 1628 O O . ARG A 1 105 ? -19.304 31.669 14.854 1.00 11.77 469 ARG A O 1
ATOM 1649 N N . LYS A 1 106 ? -20.574 31.028 16.564 1.00 10.53 470 LYS A N 1
ATOM 1650 C CA . LYS A 1 106 ? -19.529 31.223 17.581 1.00 10.24 470 LYS A CA 1
ATOM 1651 C C . LYS A 1 106 ? -18.335 30.288 17.360 1.00 11.32 470 LYS A C 1
ATOM 1652 O O . LYS A 1 106 ? -17.172 30.706 17.425 1.00 13.48 470 LYS A O 1
ATOM 1671 N N . LEU A 1 107 ? -18.615 29.022 17.082 1.00 10.66 471 LEU A N 1
ATOM 1672 C CA . LEU A 1 107 ? -17.546 28.069 16.823 1.00 10.56 471 LEU A CA 1
ATOM 1673 C C . LEU A 1 107 ? -16.693 28.506 15.632 1.00 11.41 471 LEU A C 1
ATOM 1674 O O . LEU A 1 107 ? -15.470 28.532 15.711 1.00 11.69 471 LEU A O 1
ATOM 1690 N N . LEU A 1 108 ? -17.346 28.826 14.513 1.00 10.13 472 LEU A N 1
ATOM 1691 C CA . LEU A 1 108 ? -16.620 29.243 13.314 1.00 8.83 472 LEU A CA 1
ATOM 1692 C C . LEU A 1 108 ? -15.835 30.537 13.566 1.00 9.80 472 LEU A C 1
ATOM 1693 O O . LEU A 1 108 ? -14.684 30.657 13.149 1.00 10.71 472 LEU A O 1
ATOM 1709 N N . ASP A 1 109 ? -16.455 31.488 14.254 1.00 10.79 473 ASP A N 1
ATOM 1710 C CA . ASP A 1 109 ? -15.791 32.761 14.493 1.00 13.39 473 ASP A CA 1
ATOM 1711 C C . ASP A 1 109 ? -14.572 32.580 15.403 1.00 15.07 473 ASP A C 1
ATOM 1712 O O . ASP A 1 109 ? -13.558 33.267 15.191 1.00 13.60 473 ASP A O 1
ATOM 1721 N N . SER A 1 110 ? -14.672 31.652 16.377 1.00 11.64 474 SER A N 1
ATOM 1722 C CA . SER A 1 110 ? -13.581 31.311 17.326 1.00 12.35 474 SER A CA 1
ATOM 1723 C C . SER A 1 110 ? -12.353 30.771 16.605 1.00 11.97 474 SER A C 1
ATOM 1724 O O . SER A 1 110 ? -11.235 30.819 17.139 1.00 14.53 474 SER A O 1
ATOM 1732 N N . GLN A 1 111 ? -12.580 30.189 15.425 1.00 10.15 475 GLN A N 1
ATOM 1733 C CA . GLN A 1 111 ? -11.536 29.665 14.581 1.00 9.79 475 GLN A CA 1
ATOM 1734 C C . GLN A 1 111 ? -11.175 30.607 13.446 1.00 12.72 475 GLN A C 1
ATOM 1735 O O . GLN A 1 111 ? -10.547 30.199 12.476 1.00 13.28 475 GLN A O 1
ATOM 1749 N N . ASN A 1 112 ? -11.614 31.863 13.541 1.00 11.21 476 ASN A N 1
ATOM 1750 C CA . ASN A 1 112 ? -11.317 32.863 12.517 1.00 12.56 476 ASN A CA 1
ATOM 1751 C C . ASN A 1 112 ? -11.789 32.489 11.109 1.00 12.87 476 ASN A C 1
ATOM 1752 O O . ASN A 1 112 ? -11.093 32.713 10.118 1.00 12.09 476 ASN A O 1
ATOM 1763 N N . ARG A 1 113 ? -13.001 31.952 11.045 1.00 10.51 477 ARG A N 1
ATOM 1764 C CA . ARG A 1 113 ? -13.657 31.660 9.774 1.00 9.94 477 ARG A CA 1
ATOM 1765 C C . ARG A 1 113 ? -14.961 32.447 9.640 1.00 12.60 477 ARG A C 1
ATOM 1766 O O . ARG A 1 113 ? -16.026 31.885 9.361 1.00 11.33 477 ARG A O 1
ATOM 1787 N N . ARG A 1 114 ? -14.863 33.765 9.810 1.00 11.85 478 ARG A N 1
ATOM 1788 C CA . ARG A 1 114 ? -16.014 34.645 9.648 1.00 13.99 478 ARG A CA 1
ATOM 1789 C C . ARG A 1 114 ? -16.482 34.702 8.194 1.00 11.47 478 ARG A C 1
ATOM 1790 O O . ARG A 1 114 ? -17.594 35.159 7.926 1.00 14.80 478 ARG A O 1
ATOM 1811 N N . ASP A 1 115 ? -15.647 34.231 7.269 1.00 10.82 479 ASP A N 1
ATOM 1812 C CA . ASP A 1 115 ? -15.993 34.160 5.849 1.00 12.86 479 ASP A CA 1
ATOM 1813 C C . ASP A 1 115 ? -17.053 33.121 5.514 1.00 12.40 479 ASP A C 1
ATOM 1814 O O . ASP A 1 115 ? -17.738 33.234 4.508 1.00 13.16 479 ASP A O 1
ATOM 1823 N N . ILE A 1 116 ? -17.160 32.089 6.331 1.00 11.59 480 ILE A N 1
ATOM 1824 C CA . ILE A 1 116 ? -18.153 31.051 6.112 1.00 10.77 480 ILE A CA 1
ATOM 1825 C C . ILE A 1 116 ? -19.504 31.623 6.516 1.00 12.60 480 ILE A C 1
ATOM 1826 O O . ILE A 1 116 ? -19.639 32.171 7.607 1.00 14.33 480 ILE A O 1
ATOM 1842 N N . LYS A 1 117 ? -20.487 31.510 5.623 1.00 10.81 481 LYS A N 1
ATOM 1843 C CA . LYS A 1 117 ? -21.832 32.020 5.842 1.00 13.60 481 LYS A CA 1
ATOM 1844 C C . LYS A 1 117 ? -22.778 30.918 6.298 1.00 12.56 481 LYS A C 1
ATOM 1845 O O . LYS A 1 117 ? -22.635 29.762 5.901 1.00 12.77 481 LYS A O 1
ATOM 1864 N N . LEU A 1 118 ? -23.716 31.277 7.170 1.00 10.87 482 LEU A N 1
ATOM 1865 C CA . LEU A 1 118 ? -24.721 30.342 7.681 1.00 11.31 482 LEU A CA 1
ATOM 1866 C C . LEU A 1 118 ? -26.134 30.738 7.261 1.00 12.36 482 LEU A C 1
ATOM 1867 O O . LEU A 1 118 ? -26.547 31.900 7.386 1.00 14.83 482 LEU A O 1
ATOM 1883 N N . ILE A 1 119 ? -26.877 29.752 6.783 1.00 11.10 483 ILE A N 1
ATOM 1884 C CA . ILE A 1 119 ? -28.293 29.886 6.510 1.00 12.66 483 ILE A CA 1
ATOM 1885 C C . ILE A 1 119 ? -29.062 29.096 7.544 1.00 11.70 483 ILE A C 1
ATOM 1886 O O . ILE A 1 119 ? -28.988 27.877 7.567 1.00 11.46 483 ILE A O 1
ATOM 1902 N N . ASP A 1 120 ? -29.776 29.787 8.423 1.00 10.25 484 ASP A N 1
ATOM 1903 C CA . ASP A 1 120 ? -30.609 29.164 9.421 1.00 10.56 484 ASP A CA 1
ATOM 1904 C C . ASP A 1 120 ? -31.946 28.807 8.792 1.00 11.56 484 ASP A C 1
ATOM 1905 O O . ASP A 1 120 ? -32.757 29.696 8.482 1.00 12.73 484 ASP A O 1
ATOM 1914 N N . VAL A 1 121 ? -32.184 27.522 8.565 1.00 9.21 485 VAL A N 1
ATOM 1915 C CA . VAL A 1 121 ? -33.389 27.107 7.853 1.00 9.16 485 VAL A CA 1
ATOM 1916 C C . VAL A 1 121 ? -34.628 27.320 8.733 1.00 11.01 485 VAL A C 1
ATOM 1917 O O . VAL A 1 121 ? -35.742 27.399 8.229 1.00 13.57 485 VAL A O 1
ATOM 1930 N N . SER A 1 122 ? -34.412 27.428 10.043 1.00 11.52 486 SER A N 1
ATOM 1931 C CA . SER A 1 122 ? -35.400 27.966 10.992 1.00 13.33 486 SER A CA 1
ATOM 1932 C C . SER A 1 122 ? -36.728 27.197 10.986 1.00 13.86 486 SER A C 1
ATOM 1933 O O . SER A 1 122 ? -37.802 27.773 11.041 1.00 18.11 486 SER A O 1
ATOM 1941 N N . MET A 1 123 ? -36.641 25.872 10.928 1.00 12.71 487 MET A N 1
ATOM 1942 C CA . MET A 1 123 ? -37.829 25.033 11.064 1.00 11.54 487 MET A CA 1
ATOM 1943 C C . MET A 1 123 ? -38.252 24.994 12.535 1.00 13.67 487 MET A C 1
ATOM 1944 O O . MET A 1 123 ? -37.415 25.041 13.429 1.00 14.50 487 MET A O 1
ATOM 1958 N N . GLN A 1 124 ? -39.551 24.905 12.787 1.00 14.77 488 GLN A N 1
ATOM 1959 C CA . GLN A 1 124 ? -40.028 24.675 14.147 1.00 14.14 488 GLN A CA 1
ATOM 1960 C C . GLN A 1 124 ? -39.453 23.335 14.647 1.00 14.77 488 GLN A C 1
ATOM 1961 O O . GLN A 1 124 ? -39.241 22.418 13.852 1.00 13.27 488 GLN A O 1
ATOM 1975 N N . LYS A 1 125 ? -39.176 23.209 15.944 1.00 16.01 489 LYS A N 1
ATOM 1976 C CA . LYS A 1 125 ? -38.342 22.103 16.420 1.00 17.73 489 LYS A CA 1
ATOM 1977 C C . LYS A 1 125 ? -38.966 20.729 16.168 1.00 19.28 489 LYS A C 1
ATOM 1978 O O . LYS A 1 125 ? -38.267 19.791 15.809 1.00 21.30 489 LYS A O 1
ATOM 1997 N N . ASP A 1 126 ? -40.279 20.616 16.318 1.00 16.54 490 ASP A N 1
ATOM 1998 C CA . ASP A 1 126 ? -40.959 19.354 16.040 1.00 16.96 490 ASP A CA 1
ATOM 1999 C C . ASP A 1 126 ? -41.014 19.053 14.539 1.00 16.97 490 ASP A C 1
ATOM 2000 O O . ASP A 1 126 ? -40.766 17.917 14.132 1.00 18.21 490 ASP A O 1
ATOM 2009 N N . ASP A 1 127 ? -41.310 20.059 13.718 1.00 16.35 491 ASP A N 1
ATOM 2010 C CA . ASP A 1 127 ? -41.293 19.901 12.265 1.00 15.64 491 ASP A CA 1
ATOM 2011 C C . ASP A 1 127 ? -39.926 19.398 11.792 1.00 13.36 491 ASP A C 1
ATOM 2012 O O . ASP A 1 127 ? -39.835 18.554 10.901 1.00 12.92 491 ASP A O 1
ATOM 2021 N N . ALA A 1 128 ? -38.865 19.932 12.390 1.00 10.96 492 ALA A N 1
ATOM 2022 C CA . ALA A 1 128 ? -37.503 19.556 11.996 1.00 11.68 492 ALA A CA 1
ATOM 2023 C C . ALA A 1 128 ? -37.239 18.069 12.215 1.00 11.72 492 ALA A C 1
ATOM 2024 O O . ALA A 1 128 ? -36.421 17.482 11.519 1.00 11.11 492 ALA A O 1
ATOM 2031 N N . ARG A 1 129 ? -37.918 17.471 13.189 1.00 11.88 493 ARG A N 1
ATOM 2032 C CA . ARG A 1 129 ? -37.698 16.072 13.519 1.00 10.44 493 ARG A CA 1
ATOM 2033 C C . ARG A 1 129 ? -38.823 15.142 13.051 1.00 12.39 493 ARG A C 1
ATOM 2034 O O . ARG A 1 129 ? -38.947 14.001 13.538 1.00 13.07 493 ARG A O 1
ATOM 2055 N N . LYS A 1 130 ? -39.603 15.603 12.072 1.00 10.85 494 LYS A N 1
ATOM 2056 C CA . LYS A 1 130 ? -40.703 14.796 11.550 1.00 14.05 494 LYS A CA 1
ATOM 2057 C C . LYS A 1 130 ? -40.266 13.376 11.186 1.00 13.61 494 LYS A C 1
ATOM 2058 O O . LYS A 1 130 ? -40.989 12.419 11.482 1.00 13.21 494 LYS A O 1
ATOM 2077 N N . PHE A 1 131 ? -39.092 13.247 10.555 1.00 10.91 495 PHE A N 1
ATOM 2078 C CA . PHE A 1 131 ? -38.633 11.953 10.047 1.00 11.15 495 PHE A CA 1
ATOM 2079 C C . PHE A 1 131 ? -37.552 11.305 10.915 1.00 12.67 495 PHE A C 1
ATOM 2080 O O . PHE A 1 131 ? -36.816 10.409 10.455 1.00 11.13 495 PHE A O 1
ATOM 2097 N N . GLU A 1 132 ? -37.476 11.714 12.178 1.00 12.25 496 GLU A N 1
ATOM 2098 C CA . GLU A 1 132 ? -36.503 11.146 13.114 1.00 11.75 496 GLU A CA 1
ATOM 2099 C C . GLU A 1 132 ? -36.520 9.618 13.180 1.00 11.44 496 GLU A C 1
ATOM 2100 O O . GLU A 1 132 ? -35.474 8.968 13.095 1.00 11.25 496 GLU A O 1
ATOM 2112 N N . ASP A 1 133 ? -37.703 9.033 13.346 1.00 12.59 497 ASP A N 1
ATOM 2113 C CA . ASP A 1 133 ? -37.779 7.590 13.535 1.00 14.21 497 ASP A CA 1
ATOM 2114 C C . ASP A 1 133 ? -37.284 6.877 12.269 1.00 12.17 497 ASP A C 1
ATOM 2115 O O . ASP A 1 133 ? -36.527 5.915 12.354 1.00 11.27 497 ASP A O 1
ATOM 2124 N N . LYS A 1 134 ? -37.731 7.342 11.104 1.00 11.29 498 LYS A N 1
ATOM 2125 C CA . LYS A 1 134 ? -37.322 6.740 9.832 1.00 12.70 498 LYS A CA 1
ATOM 2126 C C . LYS A 1 134 ? -35.810 6.825 9.595 1.00 11.23 498 LYS A C 1
ATOM 2127 O O . LYS A 1 134 ? -35.171 5.879 9.142 1.00 12.32 498 LYS A O 1
ATOM 2146 N N . ILE A 1 135 ? -35.227 7.968 9.934 1.00 11.28 499 ILE A N 1
ATOM 2147 C CA . ILE A 1 135 ? -33.802 8.164 9.738 1.00 10.86 499 ILE A CA 1
ATOM 2148 C C . ILE A 1 135 ? -32.973 7.263 10.670 1.00 11.09 499 ILE A C 1
ATOM 2149 O O . ILE A 1 135 ? -32.005 6.665 10.223 1.00 10.48 499 ILE A O 1
ATOM 2165 N N . TRP A 1 1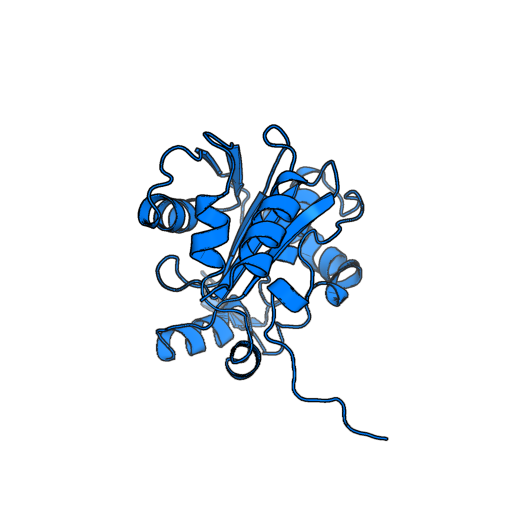36 ? -33.352 7.137 11.937 1.00 10.50 500 TRP A N 1
ATOM 2166 C CA . TRP A 1 136 ? -32.693 6.158 12.802 1.00 10.95 500 TRP A CA 1
ATOM 2167 C C . TRP A 1 136 ? -32.882 4.723 12.315 1.00 11.22 500 TRP A C 1
ATOM 2168 O O . TRP A 1 136 ? -31.933 3.936 12.362 1.00 11.90 500 TRP A O 1
ATOM 2189 N N . ASP A 1 137 ? -34.078 4.390 11.818 1.00 12.37 501 ASP A N 1
ATOM 2190 C CA . ASP A 1 137 ? -34.314 3.022 11.329 1.00 13.43 501 ASP A CA 1
ATOM 2191 C C . ASP A 1 137 ? -33.352 2.675 10.191 1.00 13.85 501 ASP A C 1
ATOM 2192 O O . ASP A 1 137 ? -32.831 1.564 10.131 1.00 17.26 501 ASP A O 1
ATOM 2201 N N . GLU A 1 138 ? -33.138 3.621 9.278 1.00 10.76 502 GLU A N 1
ATOM 2202 C CA . GLU A 1 138 ? -32.312 3.394 8.111 1.00 11.44 502 GLU A CA 1
ATOM 2203 C C . GLU A 1 138 ? -30.812 3.609 8.326 1.00 12.77 502 GLU A C 1
ATOM 2204 O O . GLU A 1 138 ? -30.009 2.920 7.692 1.00 13.27 502 GLU A O 1
ATOM 2216 N N . TYR A 1 139 ? -30.438 4.552 9.195 1.00 12.22 503 TYR A N 1
ATOM 2217 C CA . TYR A 1 139 ? -29.054 5.025 9.251 1.00 11.92 503 TYR A CA 1
ATOM 2218 C C . TYR A 1 139 ? -28.360 4.875 10.608 1.00 11.67 503 TYR A C 1
ATOM 2219 O O . TYR A 1 139 ? -27.252 5.392 10.783 1.00 11.40 503 TYR A O 1
ATOM 2237 N N . LYS A 1 140 ? -28.979 4.148 11.551 1.00 11.83 504 LYS A N 1
ATOM 2238 C CA . LYS A 1 140 ? -28.381 3.928 12.865 1.00 14.27 504 LYS A CA 1
ATOM 2239 C C . LYS A 1 140 ? -26.954 3.357 12.779 1.00 11.54 504 LYS A C 1
ATOM 2240 O O . LYS A 1 140 ? -26.128 3.596 13.657 1.00 13.33 504 LYS A O 1
ATOM 2259 N N . HIS A 1 141 ? -26.664 2.610 11.717 1.00 12.66 505 HIS A N 1
ATOM 2260 C CA . HIS A 1 141 ? -25.364 1.968 11.583 1.00 12.12 505 HIS A CA 1
ATOM 2261 C C . HIS A 1 141 ? -24.242 2.972 11.312 1.00 11.22 505 HIS A C 1
ATOM 2262 O O . HIS A 1 141 ? -23.056 2.644 11.458 1.00 13.43 505 HIS A O 1
ATOM 2276 N N . LEU A 1 142 ? -24.609 4.187 10.933 1.00 11.26 506 LEU A N 1
ATOM 2277 C CA . LEU A 1 142 ? -23.605 5.214 10.632 1.00 9.74 506 LEU A CA 1
ATOM 2278 C C . LEU A 1 142 ? -23.034 5.907 11.879 1.00 10.76 506 LEU A C 1
ATOM 2279 O O . LEU A 1 142 ? -21.999 6.559 11.789 1.00 10.16 506 LEU A O 1
ATOM 2295 N N . CYS A 1 143 ? -23.711 5.803 13.022 1.00 10.27 507 CYS A N 1
ATOM 2296 C CA . CYS A 1 143 ? -23.153 6.330 14.258 1.00 9.64 507 CYS A CA 1
ATOM 2297 C C . CYS A 1 143 ? -23.708 5.574 15.465 1.00 10.87 507 CYS A C 1
ATOM 2298 O O . CYS A 1 143 ? -24.894 5.663 15.778 1.00 12.48 507 CYS A O 1
ATOM 2305 N N . ARG A 1 144 ? -22.823 4.858 16.155 1.00 12.72 508 ARG A N 1
ATOM 2306 C CA . ARG A 1 144 ? -23.255 3.997 17.262 1.00 12.59 508 ARG A CA 1
ATOM 2307 C C . ARG A 1 144 ? -22.871 4.593 18.620 1.00 13.30 508 ARG A C 1
ATOM 2308 O O . ARG A 1 144 ? -22.878 3.893 19.633 1.00 15.28 508 ARG A O 1
ATOM 2329 N N . MET A 1 145 ? -22.540 5.882 18.641 1.00 11.16 509 MET A N 1
ATOM 2330 C CA . MET A 1 145 ? -22.046 6.529 19.839 1.00 10.72 509 MET A CA 1
ATOM 2331 C C . MET A 1 145 ? -23.073 6.995 20.870 1.00 11.21 509 MET A C 1
ATOM 2332 O O . MET A 1 145 ? -22.662 7.463 21.941 1.00 12.32 509 MET A O 1
ATOM 2346 N N . HIS A 1 146 ? -24.366 6.884 20.566 1.00 11.14 510 HIS A N 1
ATOM 2347 C CA . HIS A 1 146 ? -25.420 7.451 21.410 1.00 9.85 510 HIS A CA 1
ATOM 2348 C C . HIS A 1 146 ? -26.106 6.363 22.206 1.00 17.30 510 HIS A C 1
ATOM 2349 O O . HIS A 1 146 ? -27.202 5.922 21.875 1.00 20.99 510 HIS A O 1
ATOM 2363 N N . THR A 1 147 ? -25.443 5.997 23.300 1.00 15.19 511 THR A N 1
ATOM 2364 C CA . THR A 1 147 ? -25.748 4.789 24.050 1.00 14.44 511 THR A CA 1
ATOM 2365 C C . THR A 1 147 ? -26.621 5.049 25.278 1.00 15.56 511 THR A C 1
ATOM 2366 O O . THR A 1 147 ? -27.244 4.124 25.807 1.00 21.07 511 THR A O 1
ATOM 2377 N N . GLY A 1 148 ? -26.683 6.289 25.729 1.00 15.68 512 GLY A N 1
ATOM 2378 C CA . GLY A 1 148 ? -27.350 6.595 26.976 1.00 16.65 512 GLY A CA 1
ATOM 2379 C C . GLY A 1 148 ? -28.779 7.053 26.803 1.00 18.96 512 GLY A C 1
ATOM 2380 O O . GLY A 1 148 ? -29.178 7.529 25.740 1.00 15.52 512 GLY A O 1
ATOM 2384 N N . ILE A 1 149 ? -29.559 6.901 27.866 1.00 16.97 513 ILE A N 1
ATOM 2385 C CA . ILE A 1 149 ? -30.919 7.416 27.897 1.00 18.44 513 ILE A CA 1
ATOM 2386 C C . ILE A 1 149 ? -30.905 8.936 27.975 1.00 18.76 513 ILE A C 1
ATOM 2387 O O . ILE A 1 149 ? -30.136 9.517 28.746 1.00 17.16 513 ILE A O 1
ATOM 2403 N N . VAL A 1 150 ? -31.761 9.578 27.179 1.00 16.11 514 VAL A N 1
ATOM 2404 C CA . VAL A 1 150 ? -31.838 11.033 27.112 1.00 15.70 514 VAL A CA 1
ATOM 2405 C C . VAL A 1 150 ? -33.241 11.505 27.465 1.00 14.98 514 VAL A C 1
ATOM 2406 O O . VAL A 1 150 ? -34.223 11.013 26.909 1.00 13.85 514 VAL A O 1
ATOM 2419 N N . THR A 1 151 ? -33.322 12.438 28.402 1.00 18.82 515 THR A N 1
ATOM 2420 C CA . THR A 1 151 ? -34.599 13.018 28.801 1.00 15.54 515 THR A CA 1
ATOM 2421 C C . THR A 1 151 ? -34.514 14.522 28.610 1.00 17.69 515 THR A C 1
ATOM 2422 O O . THR A 1 151 ? -33.437 15.116 28.785 1.00 21.24 515 THR A O 1
ATOM 2433 N N . GLN A 1 152 ? -35.635 15.145 28.247 1.00 17.51 516 GLN A N 1
ATOM 2434 C CA . GLN A 1 152 ? -35.694 16.588 28.068 1.00 19.26 516 GLN A CA 1
ATOM 2435 C C . GLN A 1 152 ? -36.922 17.186 28.734 1.00 25.06 516 GLN A C 1
ATOM 2436 O O . GLN A 1 152 ? -37.956 16.535 28.856 1.00 23.75 516 GLN A O 1
ATOM 2450 N N . LYS A 1 153 ? -36.793 18.438 29.150 1.00 26.44 517 LYS A N 1
ATOM 2451 C CA . LYS A 1 153 ? -37.888 19.135 29.795 1.00 25.04 517 LYS A CA 1
ATOM 2452 C C . LYS A 1 153 ? -38.827 19.644 28.737 1.00 24.95 517 LYS A C 1
ATOM 2453 O O . LYS A 1 153 ? -38.402 20.111 27.684 1.00 31.64 517 LYS A O 1
ATOM 2472 N N . LYS A 1 154 ? -40.119 19.511 29.001 1.00 25.26 518 LYS A N 1
ATOM 2473 C CA . LYS A 1 154 ? -41.122 20.124 28.156 1.00 23.75 518 LYS A CA 1
ATOM 2474 C C . LYS A 1 154 ? -41.408 21.527 28.691 1.00 27.09 518 LYS A C 1
ATOM 2475 O O . LYS A 1 154 ? -41.398 21.754 29.908 1.00 24.70 518 LYS A O 1
ATOM 2494 N N . LYS A 1 155 ? -41.627 22.462 27.779 1.00 26.43 519 LYS A N 1
ATOM 2495 C CA . LYS A 1 155 ? -41.890 23.859 28.134 1.00 27.73 519 LYS A CA 1
ATOM 2496 C C . LYS A 1 155 ? -43.034 23.957 29.134 1.00 27.47 519 LYS A C 1
ATOM 2497 O O . LYS A 1 155 ? -42.912 24.606 30.197 1.00 21.66 519 LYS A O 1
ATOM 2516 N N . ARG A 1 156 ? -44.135 23.288 28.790 1.00 24.20 520 ARG A N 1
ATOM 2517 C CA . ARG A 1 156 ? -45.380 23.374 29.554 1.00 21.86 520 ARG A CA 1
ATOM 2518 C C . ARG A 1 156 ? -45.409 22.405 30.735 1.00 19.91 520 ARG A C 1
ATOM 2519 O O . ARG A 1 156 ? -46.479 22.058 31.249 1.00 22.92 520 ARG A O 1
ATOM 2540 N N . GLY A 1 157 ? -44.233 21.945 31.133 1.00 20.90 521 GLY A N 1
ATOM 2541 C CA . GLY A 1 157 ? -44.078 21.199 32.365 1.00 24.44 521 GLY A CA 1
ATOM 2542 C C . GLY A 1 157 ? -43.836 19.727 32.135 1.00 21.42 521 GLY A C 1
ATOM 2543 O O . GLY A 1 157 ? -44.333 19.143 31.168 1.00 22.15 521 GLY A O 1
ATOM 2547 N N . GLY A 1 158 ? -43.082 19.126 33.046 1.00 28.10 522 GLY A N 1
ATOM 2548 C CA . GLY A 1 158 ? -42.804 17.709 32.984 1.00 26.70 522 GLY A CA 1
ATOM 2549 C C . GLY A 1 158 ? -41.591 17.440 32.123 1.00 24.42 522 GLY A C 1
ATOM 2550 O O . GLY A 1 158 ? -40.957 18.361 31.622 1.00 24.06 522 GLY A O 1
ATOM 2554 N N . LYS A 1 159 ? -41.281 16.160 31.962 1.00 27.20 523 LYS A N 1
ATOM 2555 C CA . LYS A 1 159 ? -40.121 15.721 31.200 1.00 25.89 523 LYS A CA 1
ATOM 2556 C C . LYS A 1 159 ? -40.517 14.509 30.376 1.00 23.96 523 LYS A C 1
ATOM 2557 O O . LYS A 1 159 ? -41.551 13.889 30.625 1.00 23.14 523 LYS A O 1
ATOM 2576 N N . GLU A 1 160 ? -39.695 14.163 29.387 1.00 21.44 524 GLU A N 1
ATOM 2577 C CA . GLU A 1 160 ? -39.966 13.004 28.551 1.00 19.37 524 GLU A CA 1
ATOM 2578 C C . GLU A 1 160 ? -38.638 12.426 28.089 1.00 18.85 524 GLU A C 1
ATOM 2579 O O . GLU A 1 160 ? -37.660 13.162 27.958 1.00 17.10 524 GLU A O 1
ATOM 2591 N N . GLU A 1 161 ? -38.616 11.125 27.838 1.00 18.13 525 GLU A N 1
ATOM 2592 C CA . GLU A 1 161 ? -37.468 10.480 27.219 1.00 16.31 525 GLU A CA 1
ATOM 2593 C C . GLU A 1 161 ? -37.582 10.678 25.707 1.00 17.61 525 GLU A C 1
ATOM 2594 O O . GLU A 1 161 ? -38.659 10.516 25.133 1.00 17.65 525 GLU A O 1
ATOM 2606 N N . VAL A 1 162 ? -36.471 11.038 25.073 1.00 17.11 526 VAL A N 1
ATOM 2607 C CA . VAL A 1 162 ? -36.457 11.310 23.641 1.00 15.02 526 VAL A CA 1
ATOM 2608 C C . VAL A 1 162 ? -35.334 10.541 22.965 1.00 13.85 526 VAL A C 1
ATOM 2609 O O . VAL A 1 162 ? -34.453 9.998 23.632 1.00 16.50 526 VAL A O 1
ATOM 2622 N N . THR A 1 163 ? -35.359 10.496 21.640 1.00 14.77 527 THR A N 1
ATOM 2623 C CA . THR A 1 163 ? -34.261 9.880 20.909 1.00 14.15 527 THR A CA 1
ATOM 2624 C C . THR A 1 163 ? -33.028 10.788 21.036 1.00 13.06 527 THR A C 1
ATOM 2625 O O . THR A 1 163 ? -33.155 12.003 20.912 1.00 12.42 527 THR A O 1
ATOM 2636 N N . PRO A 1 164 ? -31.843 10.210 21.320 1.00 12.17 528 PRO A N 1
ATOM 2637 C CA . PRO A 1 164 ? -30.641 11.046 21.444 1.00 11.00 528 PRO A CA 1
ATOM 2638 C C . PRO A 1 164 ? -30.336 11.837 20.170 1.00 12.43 528 PRO A C 1
ATOM 2639 O O . PRO A 1 164 ? -30.663 11.410 19.060 1.00 12.12 528 PRO A O 1
ATOM 2650 N N . HIS A 1 165 ? -29.694 12.983 20.341 1.00 12.17 529 HIS A N 1
ATOM 2651 C CA . HIS A 1 165 ? -29.314 13.822 19.217 1.00 10.96 529 HIS A CA 1
ATOM 2652 C C . HIS A 1 165 ? -27.914 13.491 18.743 1.00 10.12 529 HIS A C 1
ATOM 2653 O O . HIS A 1 165 ? -26.952 13.528 19.514 1.00 12.17 529 HIS A O 1
ATOM 2667 N N . CYS A 1 166 ? -27.829 13.139 17.468 1.00 10.32 530 CYS A N 1
ATOM 2668 C CA . CYS A 1 166 ? -26.588 12.829 16.763 1.00 8.33 530 CYS A CA 1
ATOM 2669 C C . CYS A 1 166 ? -26.367 13.904 15.696 1.00 8.23 530 CYS A C 1
ATOM 2670 O O . CYS A 1 166 ? -27.267 14.190 14.914 1.00 9.00 530 CYS A O 1
ATOM 2677 N N . ALA A 1 167 ? -25.177 14.508 15.669 1.00 9.33 531 ALA A N 1
ATOM 2678 C CA . ALA A 1 167 ? -24.917 15.587 14.696 1.00 8.11 531 ALA A CA 1
ATOM 2679 C C . ALA A 1 167 ? -25.155 15.111 13.248 1.00 8.19 531 ALA A C 1
ATOM 2680 O O . ALA A 1 167 ? -25.669 15.862 12.411 1.00 9.11 531 ALA A O 1
ATOM 2687 N N . LEU A 1 168 ? -24.763 13.876 12.960 1.00 6.99 532 LEU A N 1
ATOM 2688 C CA . LEU A 1 168 ? -24.889 13.340 11.601 1.00 7.32 532 LEU A CA 1
ATOM 2689 C C . LEU A 1 168 ? -26.353 13.060 11.262 1.00 7.82 532 LEU A C 1
ATOM 2690 O O . LEU A 1 168 ? -26.880 13.573 10.273 1.00 7.44 532 LEU A O 1
ATOM 2706 N N . LEU A 1 169 ? -27.033 12.279 12.095 1.00 7.63 533 LEU A N 1
ATOM 2707 C CA . LEU A 1 169 ? -28.410 11.927 11.791 1.00 7.15 533 LEU A CA 1
ATOM 2708 C C . LEU A 1 169 ? -29.340 13.140 11.874 1.00 6.73 533 LEU A C 1
ATOM 2709 O O . LEU A 1 169 ? -30.344 13.193 11.164 1.00 8.21 533 LEU A O 1
ATOM 2725 N N . ASP A 1 170 ? -28.988 14.139 12.683 1.00 7.90 534 ASP A N 1
ATOM 2726 C CA . ASP A 1 170 ? -29.724 15.399 12.661 1.00 7.61 534 ASP A CA 1
ATOM 2727 C C . ASP A 1 170 ? -29.616 16.048 11.283 1.00 7.80 534 ASP A C 1
ATOM 2728 O O . ASP A 1 170 ? -30.637 16.447 10.713 1.00 7.77 534 ASP A O 1
ATOM 2737 N N . CYS A 1 171 ? -28.418 16.134 10.698 1.00 7.74 535 CYS A N 1
ATOM 2738 C CA . CYS A 1 171 ? -28.304 16.666 9.338 1.00 8.33 535 CYS A CA 1
ATOM 2739 C C . CYS A 1 171 ? -29.176 15.879 8.359 1.00 7.33 535 CYS A C 1
ATOM 2740 O O . CYS A 1 171 ? -29.876 16.465 7.524 1.00 9.22 535 CYS A O 1
ATOM 2748 N N . LEU A 1 172 ? -29.138 14.555 8.458 1.00 7.16 536 LEU A N 1
ATOM 2749 C CA . LEU A 1 172 ? -29.895 13.716 7.538 1.00 6.58 536 LEU A CA 1
ATOM 2750 C C . LEU A 1 172 ? -31.395 13.954 7.672 1.00 9.50 536 LEU A C 1
ATOM 2751 O O . LEU A 1 172 ? -32.111 14.072 6.660 1.00 8.99 536 LEU A O 1
ATOM 2767 N N . MET A 1 173 ? -31.883 14.012 8.910 1.00 7.16 537 MET A N 1
ATOM 2768 C CA . MET A 1 173 ? -33.311 14.219 9.118 1.00 8.85 537 MET A CA 1
ATOM 2769 C C . MET A 1 173 ? -33.780 15.646 8.807 1.00 8.01 537 MET A C 1
ATOM 2770 O O . MET A 1 173 ? -34.915 15.834 8.394 1.00 9.09 537 MET A O 1
ATOM 2784 N N . PHE A 1 174 ? -32.916 16.648 8.966 1.00 8.14 538 PHE A N 1
ATOM 2785 C CA . PHE A 1 174 ? -33.271 18.009 8.602 1.00 9.24 538 PHE A CA 1
ATOM 2786 C C . PHE A 1 174 ? -33.424 18.084 7.086 1.00 9.60 538 PHE A C 1
ATOM 2787 O O . PHE A 1 174 ? -34.363 18.716 6.581 1.00 10.07 538 PHE A O 1
ATOM 2804 N N . GLU A 1 175 ? -32.538 17.432 6.340 1.00 8.61 539 GLU A N 1
ATOM 2805 C CA . GLU A 1 175 ? -32.713 17.370 4.883 1.00 8.57 539 GLU A CA 1
ATOM 2806 C C . GLU A 1 175 ? -34.038 16.677 4.535 1.00 9.30 539 GLU A C 1
ATOM 2807 O O . GLU A 1 175 ? -34.782 17.158 3.682 1.00 9.34 539 GLU A O 1
ATOM 2819 N N . ALA A 1 176 ? -34.337 15.572 5.213 1.00 8.34 540 ALA A N 1
ATOM 2820 C CA . ALA A 1 176 ? -35.588 14.835 5.002 1.00 9.15 540 ALA A CA 1
ATOM 2821 C C . ALA A 1 176 ? -36.798 15.761 5.229 1.00 11.02 540 ALA A C 1
ATOM 2822 O O . ALA A 1 176 ? -37.739 15.773 4.450 1.00 11.63 540 ALA A O 1
ATOM 2829 N N . ALA A 1 177 ? -36.761 16.551 6.298 1.00 9.29 541 ALA A N 1
ATOM 2830 C CA . ALA A 1 177 ? -37.862 17.471 6.577 1.00 10.50 541 ALA A CA 1
ATOM 2831 C C . ALA A 1 177 ? -38.011 18.510 5.469 1.00 11.83 541 ALA A C 1
ATOM 2832 O O . ALA A 1 177 ? -39.141 18.860 5.093 1.00 13.00 541 ALA A O 1
ATOM 2839 N N . VAL A 1 178 ? -36.896 19.009 4.934 1.00 10.12 542 VAL A N 1
ATOM 2840 C CA . VAL A 1 178 ? -36.960 20.010 3.866 1.00 11.85 542 VAL A CA 1
ATOM 2841 C C . VAL A 1 178 ? -37.556 19.417 2.595 1.00 11.85 542 VAL A C 1
ATOM 2842 O O . VAL A 1 178 ? -38.392 20.058 1.951 1.00 12.99 542 VAL A O 1
ATOM 2855 N N . ILE A 1 179 ? -37.165 18.193 2.244 1.00 11.10 543 ILE A N 1
ATOM 2856 C CA . ILE A 1 179 ? -37.639 17.604 0.997 1.00 13.79 543 ILE A CA 1
ATOM 2857 C C . ILE A 1 179 ? -38.981 16.898 1.164 1.00 12.95 543 ILE A C 1
ATOM 2858 O O . ILE A 1 179 ? -39.600 16.518 0.167 1.00 13.88 543 ILE A O 1
ATOM 2874 N N . GLY A 1 180 ? -39.443 16.736 2.396 1.00 11.63 544 GLY A N 1
ATOM 2875 C CA . GLY A 1 180 ? -40.730 16.113 2.651 1.00 12.74 544 GLY A CA 1
ATOM 2876 C C . GLY A 1 180 ? -40.775 14.595 2.594 1.00 13.73 544 GLY A C 1
ATOM 2877 O O . GLY A 1 180 ? -41.850 14.013 2.412 1.00 15.03 544 GLY A O 1
ATOM 2881 N N . SER A 1 181 ? -39.629 13.938 2.771 1.00 13.41 545 SER A N 1
ATOM 2882 C CA . SER A 1 181 ? -39.576 12.488 2.859 1.00 13.01 545 SER A CA 1
ATOM 2883 C C . SER A 1 181 ? -38.170 12.057 3.267 1.00 12.84 545 SER A C 1
ATOM 2884 O O . SER A 1 181 ? -37.220 12.841 3.158 1.00 12.27 545 SER A O 1
ATOM 2892 N N . PRO A 1 182 ? -38.027 10.814 3.734 1.00 11.69 546 PRO A N 1
ATOM 2893 C CA . PRO A 1 182 ? -36.682 10.337 4.082 1.00 10.66 546 PRO A CA 1
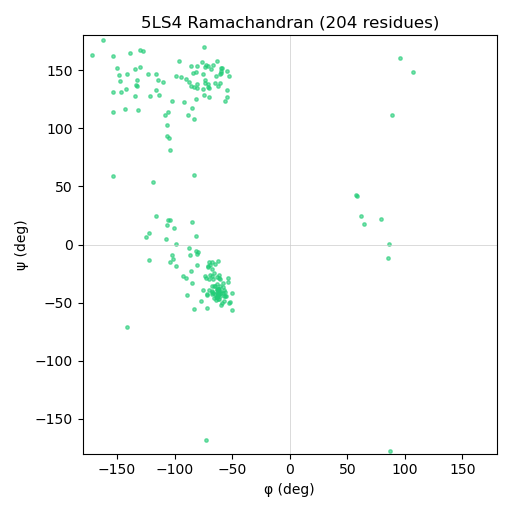ATOM 2894 C C . PRO A 1 182 ? -35.857 9.853 2.885 1.00 10.43 546 PRO A C 1
ATOM 2895 O O . PRO A 1 182 ? -34.786 9.292 3.088 1.00 12.06 546 PRO A O 1
ATOM 2906 N N . GLN A 1 183 ? -36.353 10.045 1.656 1.00 9.39 547 GLN A N 1
ATOM 2907 C CA . GLN A 1 183 ? -35.667 9.537 0.465 1.00 9.69 547 GLN A CA 1
ATOM 2908 C C . GLN A 1 183 ? -34.557 10.454 -0.034 1.00 12.73 547 GLN A C 1
ATOM 2909 O O . GLN A 1 183 ? -34.568 10.947 -1.163 1.00 14.07 547 GLN A O 1
ATOM 2923 N N . ILE A 1 184 ? -33.589 10.687 0.839 1.00 11.41 548 ILE A N 1
ATOM 2924 C CA . ILE A 1 184 ? -32.363 11.384 0.471 1.00 11.84 548 ILE A CA 1
ATOM 2925 C C . ILE A 1 184 ? -31.444 10.461 -0.318 1.00 9.62 548 ILE A C 1
ATOM 2926 O O . ILE A 1 184 ? -31.562 9.239 -0.213 1.00 12.39 548 ILE A O 1
ATOM 2942 N N . PRO A 1 185 ? -30.520 11.009 -1.124 1.00 11.30 549 PRO A N 1
ATOM 2943 C CA . PRO A 1 185 ? -29.505 10.150 -1.747 1.00 12.00 549 PRO A CA 1
ATOM 2944 C C . PRO A 1 185 ? -28.658 9.427 -0.699 1.00 11.06 549 PRO A C 1
ATOM 2945 O O . PRO A 1 185 ? -28.491 9.940 0.406 1.00 12.31 549 PRO A O 1
ATOM 2956 N N . THR A 1 186 ? -28.128 8.253 -1.009 1.00 11.45 550 THR A N 1
ATOM 2957 C CA . THR A 1 186 ? -27.355 7.516 -0.028 1.00 13.16 550 THR A CA 1
ATOM 2958 C C . THR A 1 186 ? -26.192 8.336 0.527 1.00 12.15 550 THR A C 1
ATOM 2959 O O . THR A 1 186 ? -25.365 8.804 -0.234 1.00 13.30 550 THR A O 1
ATOM 2970 N N . PRO A 1 187 ? -26.135 8.514 1.858 1.00 10.74 551 PRO A N 1
ATOM 2971 C CA . PRO A 1 187 ? -24.983 9.245 2.399 1.00 11.35 551 PRO A CA 1
ATOM 2972 C C . PRO A 1 187 ? -23.765 8.345 2.547 1.00 11.42 551 PRO A C 1
ATOM 2973 O O . PRO A 1 187 ? -23.921 7.140 2.792 1.00 14.03 551 PRO A O 1
ATOM 2984 N N . ARG A 1 188 ? -22.578 8.927 2.392 1.00 10.68 552 ARG A N 1
ATOM 2985 C CA . ARG A 1 188 ? -21.334 8.177 2.464 1.00 12.67 552 ARG A CA 1
ATOM 2986 C C . ARG A 1 188 ? -20.243 9.000 3.159 1.00 10.83 552 ARG A C 1
ATOM 2987 O O . ARG A 1 188 ? -20.027 10.183 2.836 1.00 10.90 552 ARG A O 1
ATOM 3008 N N . PRO A 1 189 ? -19.514 8.380 4.100 1.00 12.01 553 PRO A N 1
ATOM 3009 C CA . PRO A 1 189 ? -18.468 9.107 4.826 1.00 9.85 553 PRO A CA 1
ATOM 3010 C C . PRO A 1 189 ? -17.239 9.348 3.963 1.00 12.36 553 PRO A C 1
ATOM 3011 O O . PRO A 1 189 ? -16.781 8.436 3.264 1.00 16.16 553 PRO A O 1
ATOM 3022 N N . VAL A 1 190 ? -16.669 10.538 4.061 1.00 9.98 554 VAL A N 1
ATOM 3023 C CA . VAL A 1 190 ? -15.457 10.873 3.342 1.00 11.16 554 VAL A CA 1
ATOM 3024 C C . VAL A 1 190 ? -14.197 10.547 4.169 1.00 15.95 554 VAL A C 1
ATOM 3025 O O . VAL A 1 190 ? -13.148 10.261 3.589 1.00 16.18 554 VAL A O 1
ATOM 3038 N N . LEU A 1 191 ? -14.292 10.588 5.498 1.00 11.57 555 LEU A N 1
ATOM 3039 C CA . LEU A 1 191 ? -13.124 10.282 6.342 1.00 11.94 555 LEU A CA 1
ATOM 3040 C C . LEU A 1 191 ? -12.959 8.797 6.615 1.00 13.00 555 LEU A C 1
ATOM 3041 O O . LEU A 1 191 ? -13.913 8.115 6.956 1.00 14.05 555 LEU A O 1
ATOM 3057 N N . SER A 1 192 ? -11.731 8.306 6.525 1.00 13.03 556 SER A N 1
ATOM 3058 C CA . SER A 1 192 ? -11.449 6.953 6.978 1.00 13.80 556 SER A CA 1
ATOM 3059 C C . SER A 1 192 ? -11.574 6.867 8.495 1.00 13.76 556 SER A C 1
ATOM 3060 O O . SER A 1 192 ? -11.334 7.830 9.210 1.00 12.04 556 SER A O 1
ATOM 3068 N N . ARG A 1 193 ? -11.937 5.702 8.997 1.00 12.79 557 ARG A N 1
ATOM 3069 C CA . ARG A 1 193 ? -12.063 5.521 10.427 1.00 12.20 557 ARG A CA 1
ATOM 3070 C C . ARG A 1 193 ? -10.743 5.825 11.164 1.00 12.58 557 ARG A C 1
ATOM 3071 O O . ARG A 1 193 ? -10.759 6.316 12.287 1.00 13.22 557 ARG A O 1
ATOM 3092 N N . ASP A 1 194 ? -9.608 5.538 10.534 1.00 12.07 558 ASP A N 1
ATOM 3093 C CA . ASP A 1 194 ? -8.301 5.762 11.164 1.00 14.40 558 ASP A CA 1
ATOM 3094 C C . ASP A 1 194 ? -7.957 7.247 11.343 1.00 16.51 558 ASP A C 1
ATOM 3095 O O . ASP A 1 194 ? -7.079 7.612 12.138 1.00 17.00 558 ASP A O 1
ATOM 3104 N N . LEU A 1 195 ? -8.641 8.119 10.620 1.00 12.76 559 LEU A N 1
ATOM 3105 C CA . LEU A 1 195 ? -8.465 9.553 10.825 1.00 12.50 559 LEU A CA 1
ATOM 3106 C C . LEU A 1 195 ? -9.390 10.050 11.955 1.00 13.60 559 LEU A C 1
ATOM 3107 O O . LEU A 1 195 ? -9.111 11.059 12.588 1.00 14.46 559 LEU A O 1
ATOM 3123 N N . VAL A 1 196 ? -10.462 9.328 12.238 1.00 11.00 560 VAL A N 1
ATOM 3124 C CA . VAL A 1 196 ? -11.423 9.737 13.239 1.00 9.28 560 VAL A CA 1
ATOM 3125 C C . VAL A 1 196 ? -11.035 9.192 14.624 1.00 10.39 560 VAL A C 1
ATOM 3126 O O . VAL A 1 196 ? -11.146 9.881 15.638 1.00 10.69 560 VAL A O 1
ATOM 3139 N N . PHE A 1 197 ? -10.636 7.926 14.649 1.00 9.09 561 PHE A N 1
ATOM 3140 C CA . PHE A 1 197 ? -10.243 7.224 15.871 1.00 11.44 561 PHE A CA 1
ATOM 3141 C C . PHE A 1 197 ? -8.766 6.858 15.864 1.00 12.40 561 PHE A C 1
ATOM 3142 O O . PHE A 1 197 ? -8.218 6.486 14.831 1.00 13.69 561 PHE A O 1
ATOM 3159 N N . ARG A 1 198 ? -8.120 6.965 17.021 1.00 11.47 562 ARG A N 1
ATOM 3160 C CA . ARG A 1 198 ? -6.763 6.443 17.197 1.00 14.35 562 ARG A CA 1
ATOM 3161 C C . ARG A 1 198 ? -6.763 4.947 16.923 1.00 16.94 562 ARG A C 1
ATOM 3162 O O . ARG A 1 198 ? -7.759 4.282 17.168 1.00 18.44 562 ARG A O 1
ATOM 3183 N N . THR A 1 199 ? -5.642 4.439 16.419 1.00 18.60 563 THR A N 1
ATOM 3184 C CA . THR A 1 199 ? -5.482 3.015 16.173 1.00 22.84 563 THR A CA 1
ATOM 3185 C C . THR A 1 199 ? -5.780 2.276 17.456 1.00 25.60 563 THR A C 1
ATOM 3186 O O . THR A 1 199 ? -5.214 2.581 18.512 1.00 24.40 563 THR A O 1
ATOM 3197 N N . GLY A 1 200 ? -6.685 1.311 17.368 1.00 26.14 564 GLY A N 1
ATOM 3198 C CA . GLY A 1 200 ? -7.164 0.632 18.549 1.00 27.40 564 GLY A CA 1
ATOM 3199 C C . GLY A 1 200 ? -6.111 -0.324 19.055 1.00 30.16 564 GLY A C 1
ATOM 3200 O O . GLY A 1 200 ? -5.109 -0.554 18.374 1.00 36.90 564 GLY A O 1
ATOM 3204 N N . PRO A 1 201 ? -6.323 -0.883 20.255 1.00 35.97 565 PRO A N 1
ATOM 3205 C CA . PRO A 1 201 ? -5.389 -1.909 20.721 1.00 30.25 565 PRO A CA 1
ATOM 3206 C C . PRO A 1 201 ? -5.462 -3.093 19.772 1.00 31.97 565 PRO A C 1
ATOM 3207 O O . PRO A 1 201 ? -6.462 -3.216 19.072 1.00 27.81 565 PRO A O 1
ATOM 3218 N N . PRO A 1 202 ? -4.423 -3.936 19.726 1.00 28.24 566 PRO A N 1
ATOM 3219 C CA . PRO A 1 202 ? -4.507 -5.124 18.872 1.00 26.10 566 PRO A CA 1
ATOM 3220 C C . PRO A 1 202 ? -5.763 -5.958 19.148 1.00 25.81 566 PRO A C 1
ATOM 3221 O O . PRO A 1 202 ? -6.226 -6.039 20.288 1.00 23.23 566 PRO A O 1
ATOM 3232 N N . ARG A 1 203 ? -6.327 -6.552 18.098 1.00 19.00 567 ARG A N 1
ATOM 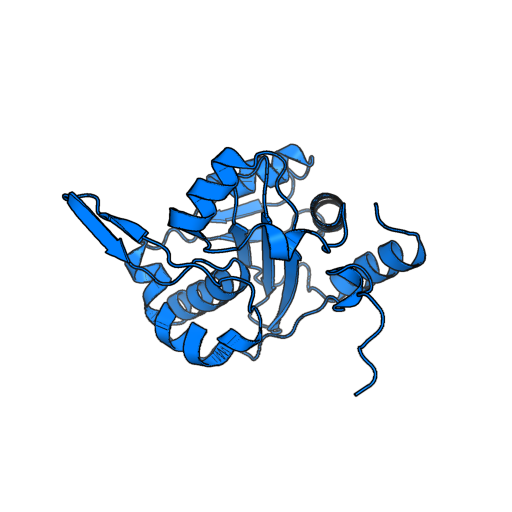3233 C CA . ARG A 1 203 ? -7.503 -7.404 18.258 1.00 17.90 567 ARG A CA 1
ATOM 3234 C C . ARG A 1 203 ? -7.184 -8.582 19.164 1.00 16.76 567 ARG A C 1
ATOM 3235 O O . ARG A 1 203 ? -6.054 -9.066 19.190 1.00 15.82 567 ARG A O 1
ATOM 3256 N N . VAL A 1 204 ? -8.186 -9.019 19.921 1.00 15.28 568 VAL A N 1
ATOM 3257 C CA . VAL A 1 204 ? -8.074 -10.238 20.700 1.00 13.49 568 VAL A CA 1
ATOM 3258 C C . VAL A 1 204 ? -7.930 -11.407 19.733 1.00 11.94 568 VAL A C 1
ATOM 3259 O O . VAL A 1 204 ? -8.617 -11.464 18.704 1.00 12.56 568 VAL A O 1
ATOM 3272 N N . VAL A 1 205 ? -7.054 -12.350 20.065 1.00 13.00 569 VAL A N 1
ATOM 3273 C CA . VAL A 1 205 ? -6.900 -13.546 19.261 1.00 11.07 569 VAL A CA 1
ATOM 3274 C C . VAL A 1 205 ? -7.917 -14.549 19.798 1.00 11.08 569 VAL A C 1
ATOM 3275 O O . VAL A 1 205 ? -7.800 -15.034 20.923 1.00 14.36 569 VAL A O 1
ATOM 3288 N N . LEU A 1 206 ? -8.927 -14.828 18.990 1.00 9.65 570 LEU A N 1
ATOM 3289 C CA . LEU A 1 206 ? -10.034 -15.702 19.361 1.00 8.65 570 LEU A CA 1
ATOM 3290 C C . LEU A 1 206 ? -9.856 -17.074 18.746 1.00 10.25 570 LEU A C 1
ATOM 3291 O O . LEU A 1 206 ? -10.205 -18.074 19.394 1.00 10.08 570 LEU A O 1
#

Foldseek 3Di:
DDDDVLLVLLLVLQVVDDLAAAWAWFFQDFLVFTFKIKIAGQVVQEMAIATAQGPDVVVVVVCLAAAAVFDNVVRPFWDPDVLLSNLVSRDFQGEYEYQDCPRVCVNSVVSVRNSYHYDHPPDDPCLLCVCVVVLCVPCVVVDVRRNGWYKHADPVGDIDTDDHDHRHSSRQSNVCSVVVHSPTPHHDYSDDVCSRGPDDDDDDDD

Organism: NCBI:txid300175

Radius of gyration: 16.81 Å; Cα contacts (8 Å, |Δi|>4): 346; chains: 1; bounding box: 47×50×38 Å

Sequence (206 aa):
GLTYSQTMELKDSMLQLDPNAKTWIDIEGRPEDPVEIAIYQPNNGQYIHFYREPTDIKQFKQDSKHSHGIDIQDLFSVQPGLTSAVIESLPKNMVLSCQGADDIRKLLDSQNRRDIKLIDVSMQKDDARKFEDKIWDEYKHLCRMHTGIVTQKKKRGGKEEVTPHCALLDCLMFEAAVIGSPQIPTPRPVLSRDLVFRTGPPRVVL

Nearest PDB structures (foldseek):
  6t6l-assembly3_C  TM=9.672E-01  e=4.180E-41  Mammarenavirus mopeiaense
  7v3b-assembly2_B  TM=9.595E-01  e=5.532E-36  Lassa virus Josiah
  3q7b-assembly1_A  TM=9.469E-01  e=4.032E-35  Lassa virus Josiah
  3q7c-assembly1_A  TM=9.392E-01  e=2.454E-35  Lassa virus Josiah
  7v38-assembly2_B  TM=9.546E-01  e=2.292E-34  Lassa virus Josiah

B-factor: mean 19.56, std 9.72, range [6.43, 61.86]

Secondary structure (DSSP, 8-state):
---HHHHHHHHHHHTTS-TTS--EEEEES-TTS--EEEEE-TTT-EEEEEE---S-HHHHHHHIIIII-B-GGGGTTBPTTHHHHHHHHSPTT-EEEES--HHHHHHHHHTT-TTSEEEE----HHHHTTTHHHHHHHHGGG---B-S-EEEE-TTS-EEEEPPP-HHHHHHHHHHHHHTSS-PPPPEE-S-HHHHBPPPPPPP--

Solvent-accessible surface area: 11552 Å² total; per-residue (Å²): 85,39,89,166,89,34,33,96,78,2,105,91,10,10,146,94,7,67,68,141,19,82,0,1,3,16,19,15,17,118,16,126,17,6,2,0,4,0,0,0,0,5,126,64,0,33,6,0,17,2,14,62,79,10,106,67,108,162,42,6,87,84,27,18,119,81,26,0,1,0,70,31,110,58,0,103,55,9,19,43,44,3,14,54,22,0,3,138,37,6,40,157,90,4,74,0,12,2,44,43,18,111,67,8,64,124,6,0,34,75,63,116,22,146,24,0,106,34,93,59,50,82,37,93,118,92,89,2,57,152,28,26,104,122,0,43,104,104,23,127,94,40,4,182,20,23,90,30,127,0,41,54,165,94,166,219,44,47,136,85,122,36,44,24,26,0,0,0,0,3,0,0,0,7,14,0,22,69,84,51,33,30,142,14,65,73,7,149,81,16,14,46,168,99,2,11,26,123,123,45,122,126,221,116,147,216